Protein AF-A0A0D2GBK2-F1 (afdb_monomer)

Organism: NCBI:txid1442368

Radius of gyration: 22.59 Å; Cα contacts (8 Å, |Δi|>4): 107; chains: 1; bounding box: 44×51×70 Å

Secondary structure (DSSP, 8-state):
-------------------------------GGGS-HHHHHGGGGSTTHHHHHHHTT---SPPSSPPPHHHHHHHHHHHHSPPPPPTT-TTSHHHHHHHHHH--SHHHHHHHHHHHHS--HHHHHHTT-GGGTTEEEEES---TTS--SSSSPP--SEEEEE-GGGS-HHHHHHHTTTSPP-TTSS----

pLDDT: mean 76.55, std 21.5, range [29.38, 97.88]

Sequence (190 aa):
MSHILTRKKSTASLRRKRSDSESGAPSLTTPSDQKAREEKSAPYKDARYEALLAAKGSFMDALDLSVDDKSRTLIRGLLEKAQPVLKDSLFYEDLFNSTFHTNRNKTRVIRDFSQLIVPSAEVFAIYGATALDCLIESTNEGWNNSIPVTKTRPQPDYSVGFRQEAFTETQLQKLQPFVGSNQSRLSKPV

Solvent-accessible surface area (backbone atoms only — not comparable to full-atom values): 12593 Å² total; per-residue (Å²): 136,88,76,85,72,80,76,78,84,74,90,74,92,73,93,74,94,73,91,81,89,80,76,90,67,88,72,84,68,71,56,72,89,76,51,59,68,63,71,73,46,49,66,75,72,41,88,59,39,62,60,53,34,42,78,66,75,45,75,91,68,86,67,90,66,74,78,53,69,67,58,50,50,51,52,49,50,62,71,69,47,86,69,88,76,63,84,90,48,67,72,43,80,90,44,28,64,61,51,55,70,71,40,82,43,72,69,49,40,50,72,75,40,40,57,80,78,55,61,59,51,60,61,41,22,76,77,62,44,62,88,32,61,43,42,44,75,45,65,61,48,66,49,81,46,57,79,53,92,57,92,63,74,55,57,47,70,65,47,76,44,71,40,76,83,66,47,53,71,71,53,48,62,69,42,48,90,66,44,54,80,79,86,77,80,84,81,79,92,129

InterPro domains:
  IPR057684 Domain of unknown function DUF7924 [PF25545] (102-182)

Structure (mmCIF, N/CA/C/O backbone):
data_AF-A0A0D2GBK2-F1
#
_entry.id   AF-A0A0D2GBK2-F1
#
loop_
_atom_site.group_PDB
_atom_site.id
_atom_site.type_symbol
_atom_site.label_atom_id
_atom_site.label_alt_id
_atom_site.label_comp_id
_atom_site.label_asym_id
_atom_site.label_entity_id
_atom_site.label_seq_id
_atom_site.pdbx_PDB_ins_code
_atom_site.Cartn_x
_atom_site.Cartn_y
_atom_site.Cartn_z
_atom_site.occupancy
_atom_site.B_iso_or_equiv
_atom_site.auth_seq_id
_atom_site.auth_comp_id
_atom_site.auth_asym_id
_atom_site.auth_atom_id
_atom_site.pdbx_PDB_model_num
ATOM 1 N N . MET A 1 1 ? -3.152 24.020 -14.882 1.00 33.38 1 MET A N 1
ATOM 2 C CA . MET A 1 1 ? -3.874 22.731 -14.959 1.00 33.38 1 MET A CA 1
ATOM 3 C C . MET A 1 1 ? -3.353 21.928 -16.145 1.00 33.38 1 MET A C 1
ATOM 5 O O . MET A 1 1 ? -3.902 22.005 -17.238 1.00 33.38 1 MET A O 1
ATOM 9 N N . SER A 1 2 ? -2.242 21.219 -15.960 1.00 36.41 2 SER A N 1
ATOM 10 C CA . SER A 1 2 ? -1.665 20.319 -16.962 1.00 36.41 2 SER A CA 1
ATOM 11 C C . SER A 1 2 ? -2.416 18.990 -16.916 1.00 36.41 2 SER A C 1
ATOM 13 O O . SER A 1 2 ? -2.158 18.127 -16.083 1.00 36.41 2 SER A O 1
ATOM 15 N N . HIS A 1 3 ? -3.410 18.849 -17.787 1.00 37.81 3 HIS A N 1
ATOM 16 C CA . HIS A 1 3 ? -4.124 17.598 -17.982 1.00 37.81 3 HIS A CA 1
ATOM 17 C C . HIS A 1 3 ? -3.172 16.589 -18.639 1.00 37.81 3 HIS A C 1
ATOM 19 O O . HIS A 1 3 ? -2.765 16.749 -19.789 1.00 37.81 3 HIS A O 1
ATOM 25 N N . ILE A 1 4 ? -2.793 15.538 -17.916 1.00 44.06 4 ILE A N 1
ATOM 26 C CA . ILE A 1 4 ? -2.131 14.378 -18.516 1.00 44.06 4 ILE A CA 1
ATOM 27 C C . ILE A 1 4 ? -3.224 13.610 -19.269 1.00 44.06 4 ILE A C 1
ATOM 29 O O . ILE A 1 4 ? -3.830 12.680 -18.749 1.00 44.06 4 ILE A O 1
ATOM 33 N N . LEU A 1 5 ? -3.549 14.061 -20.482 1.00 42.31 5 LEU A N 1
ATOM 34 C CA . LEU A 1 5 ? -4.416 13.317 -21.389 1.00 42.31 5 LEU A CA 1
ATOM 35 C C . LEU A 1 5 ? -3.610 12.133 -21.936 1.00 42.31 5 LEU A C 1
ATOM 37 O O . LEU A 1 5 ? -2.728 12.288 -22.784 1.00 42.31 5 LEU A O 1
ATOM 41 N N . THR A 1 6 ? -3.908 10.934 -21.443 1.00 50.03 6 THR A N 1
ATOM 42 C CA . THR A 1 6 ? -3.366 9.672 -21.950 1.00 50.03 6 THR A CA 1
ATOM 43 C C . THR A 1 6 ? -3.895 9.450 -23.367 1.00 50.03 6 THR A C 1
ATOM 45 O O . THR A 1 6 ? -5.000 8.962 -23.596 1.00 50.03 6 THR A O 1
ATOM 48 N N . ARG A 1 7 ? -3.102 9.876 -24.353 1.00 38.44 7 ARG A N 1
ATOM 49 C CA . ARG A 1 7 ? -3.381 9.718 -25.782 1.00 38.44 7 ARG A CA 1
ATOM 50 C C . ARG A 1 7 ? -3.571 8.234 -26.108 1.00 38.44 7 ARG A C 1
ATOM 52 O O . ARG A 1 7 ? -2.601 7.476 -26.140 1.00 38.44 7 ARG A O 1
ATOM 59 N N . LYS A 1 8 ? -4.806 7.829 -26.427 1.00 37.75 8 LYS A N 1
ATOM 60 C CA . LYS A 1 8 ? -5.063 6.578 -27.155 1.00 37.75 8 LYS A CA 1
ATOM 61 C C . LYS A 1 8 ? -4.222 6.599 -28.436 1.00 37.75 8 LYS A C 1
ATOM 63 O O . LYS A 1 8 ? -4.350 7.507 -29.260 1.00 37.75 8 LYS A O 1
ATOM 68 N N . LYS A 1 9 ? -3.336 5.612 -28.593 1.00 36.34 9 LYS A N 1
ATOM 69 C CA . LYS A 1 9 ? -2.596 5.360 -29.835 1.00 36.34 9 LYS A CA 1
ATOM 70 C C . LYS A 1 9 ? -3.608 5.052 -30.942 1.00 36.34 9 LYS A C 1
ATOM 72 O O . LYS A 1 9 ? -4.078 3.928 -31.047 1.00 36.34 9 LYS A O 1
ATOM 77 N N . SER A 1 10 ? -3.943 6.051 -31.755 1.00 33.81 10 SER A N 1
ATOM 78 C CA . SER A 1 10 ? -4.536 5.810 -33.070 1.00 33.81 10 SER A CA 1
ATOM 79 C C . SER A 1 10 ? -3.409 5.452 -34.030 1.00 33.81 10 SER A C 1
ATOM 81 O O . SER A 1 10 ? -2.477 6.231 -34.235 1.00 33.81 10 SER A O 1
ATOM 83 N N . THR A 1 11 ? -3.472 4.2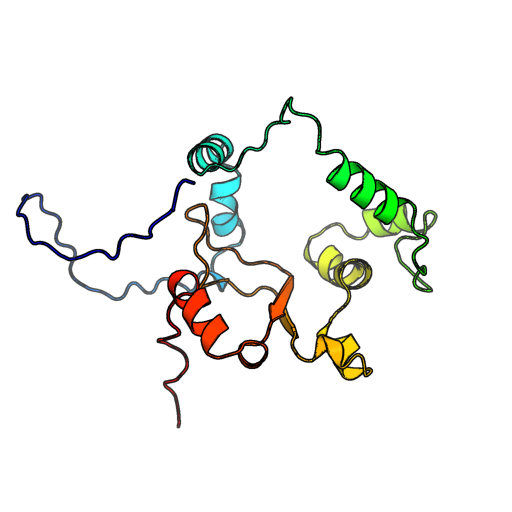38 -34.560 1.00 33.16 11 THR A N 1
ATOM 84 C CA . THR A 1 11 ? -2.575 3.690 -35.576 1.00 33.16 11 THR A CA 1
ATOM 85 C C . THR A 1 11 ? -2.806 4.404 -36.906 1.00 33.16 11 THR A C 1
ATOM 87 O O . THR A 1 11 ? -3.607 3.963 -37.723 1.00 33.16 11 THR A O 1
ATOM 90 N N . ALA A 1 12 ? -2.114 5.521 -37.129 1.00 31.77 12 ALA A N 1
ATOM 91 C CA . ALA A 1 12 ? -2.001 6.125 -38.451 1.00 31.77 12 ALA A CA 1
ATOM 92 C C . ALA A 1 12 ? -0.693 5.652 -39.101 1.00 31.77 12 ALA A C 1
ATOM 94 O O . ALA A 1 12 ? 0.408 5.984 -38.664 1.00 31.77 12 ALA A O 1
ATOM 95 N N . SER A 1 13 ? -0.857 4.818 -40.124 1.00 37.94 13 SER A N 1
ATOM 96 C CA . SER A 1 13 ? 0.174 4.283 -41.010 1.00 37.94 13 SER A CA 1
ATOM 97 C C . SER A 1 13 ? 0.952 5.409 -41.702 1.00 37.94 13 SER A C 1
ATOM 99 O O . SER A 1 13 ? 0.457 6.017 -42.646 1.00 37.94 13 SER A O 1
ATOM 101 N N . LEU A 1 14 ? 2.181 5.685 -41.256 1.00 35.62 14 LEU A N 1
ATOM 102 C CA . LEU A 1 14 ? 3.151 6.490 -42.006 1.00 35.62 14 LEU A CA 1
ATOM 103 C C . LEU A 1 14 ? 4.533 5.829 -41.962 1.00 35.62 14 LEU A C 1
ATOM 105 O O . LEU A 1 14 ? 5.406 6.134 -41.156 1.00 35.62 14 LEU A O 1
ATOM 109 N N . ARG A 1 15 ? 4.667 4.858 -42.866 1.00 32.34 15 ARG A N 1
ATOM 110 C CA . ARG A 1 15 ? 5.848 4.483 -43.655 1.00 32.34 15 ARG A CA 1
ATOM 111 C C . ARG A 1 15 ? 7.154 5.227 -43.292 1.00 32.34 15 ARG A C 1
ATOM 113 O O . ARG A 1 15 ? 7.505 6.228 -43.909 1.00 32.34 15 ARG A O 1
ATOM 120 N N . ARG A 1 16 ? 7.965 4.651 -42.401 1.00 34.97 16 ARG A N 1
ATOM 121 C CA . ARG A 1 16 ? 9.427 4.813 -42.450 1.00 34.97 16 ARG A CA 1
ATOM 122 C C . ARG A 1 16 ? 10.091 3.460 -42.222 1.00 34.97 16 ARG A C 1
ATOM 124 O O . ARG A 1 16 ? 10.006 2.861 -41.160 1.00 34.97 16 ARG A O 1
ATOM 131 N N . LYS A 1 17 ? 10.707 2.993 -43.300 1.00 32.22 17 LYS A N 1
ATOM 132 C CA . LYS A 1 17 ? 11.459 1.755 -43.467 1.00 32.22 17 LYS A CA 1
ATOM 133 C C . LYS A 1 17 ? 12.708 1.783 -42.578 1.00 32.22 17 LYS A C 1
ATOM 135 O O . LYS A 1 17 ? 13.622 2.554 -42.851 1.00 32.22 17 LYS A O 1
ATOM 140 N N . ARG A 1 18 ? 12.762 0.933 -41.556 1.00 31.16 18 ARG A N 1
ATOM 141 C CA . ARG A 1 18 ? 14.011 0.325 -41.085 1.00 31.16 18 ARG A CA 1
ATOM 142 C C . ARG A 1 18 ? 13.667 -1.051 -40.531 1.00 31.16 18 ARG A C 1
ATOM 144 O O . ARG A 1 18 ? 12.811 -1.177 -39.663 1.00 31.16 18 ARG A O 1
ATOM 151 N N . SER A 1 19 ? 14.242 -2.045 -41.184 1.00 31.30 19 SER A N 1
ATOM 152 C CA . SER A 1 19 ? 14.124 -3.466 -40.913 1.00 31.30 19 SER A CA 1
ATOM 153 C C . SER A 1 19 ? 14.541 -3.769 -39.479 1.00 31.30 19 SER A C 1
ATOM 155 O O . SER A 1 19 ? 15.561 -3.250 -39.049 1.00 31.30 19 SER A O 1
ATOM 157 N N . ASP A 1 20 ? 13.735 -4.556 -38.778 1.00 33.59 20 ASP A N 1
ATOM 158 C CA . ASP A 1 20 ? 14.156 -5.807 -38.146 1.00 33.59 20 ASP A CA 1
ATOM 159 C C . ASP A 1 20 ? 12.878 -6.614 -37.915 1.00 33.59 20 ASP A C 1
ATOM 161 O O . ASP A 1 20 ? 12.002 -6.264 -37.125 1.00 33.59 20 ASP A O 1
ATOM 165 N N . SER A 1 21 ? 12.707 -7.625 -38.764 1.00 31.53 21 SER A N 1
ATOM 166 C CA . SER A 1 21 ? 11.637 -8.605 -38.652 1.00 31.53 21 SER A CA 1
ATOM 167 C C . SER A 1 21 ? 12.117 -9.689 -37.703 1.00 31.53 21 SER A C 1
ATOM 169 O O . SER A 1 21 ? 12.858 -10.567 -38.123 1.00 31.53 21 SER A O 1
ATOM 171 N N . GLU A 1 22 ? 11.662 -9.658 -36.456 1.00 33.84 22 GLU A N 1
ATOM 172 C CA . GLU A 1 22 ? 11.507 -10.884 -35.678 1.00 33.84 22 GLU A CA 1
ATOM 173 C C . GLU A 1 22 ? 10.023 -11.073 -35.380 1.00 33.84 22 GLU A C 1
ATOM 175 O O . GLU A 1 22 ? 9.385 -10.417 -34.557 1.00 33.84 22 GLU A O 1
ATOM 180 N N . SER A 1 23 ? 9.473 -11.927 -36.233 1.00 31.03 23 SER A N 1
ATOM 181 C CA . SER A 1 23 ? 8.140 -12.487 -36.241 1.00 31.03 23 SER A CA 1
ATOM 182 C C . SER A 1 23 ? 7.830 -13.199 -34.924 1.00 31.03 23 SER A C 1
ATOM 184 O O . SER A 1 23 ? 8.559 -14.097 -34.517 1.00 31.03 23 SER A O 1
ATOM 186 N N . GLY A 1 24 ? 6.688 -12.832 -34.339 1.00 31.30 24 GLY A N 1
ATOM 187 C CA . GLY A 1 24 ? 5.778 -13.675 -33.560 1.00 31.30 24 GLY A CA 1
ATOM 188 C C . GLY A 1 24 ? 6.302 -15.014 -33.038 1.00 31.30 24 GLY A C 1
ATOM 189 O O . GLY A 1 24 ? 6.107 -16.049 -33.665 1.00 31.30 24 GLY A O 1
ATOM 190 N N . ALA A 1 25 ? 6.810 -14.999 -31.813 1.00 30.56 25 ALA A N 1
ATOM 191 C CA . ALA A 1 25 ? 6.656 -16.105 -30.880 1.00 30.56 25 ALA A CA 1
ATOM 192 C C . ALA A 1 25 ? 6.163 -15.494 -29.561 1.00 30.56 25 ALA A C 1
ATOM 194 O O . ALA A 1 25 ? 6.704 -14.458 -29.155 1.00 30.56 25 ALA A O 1
ATOM 195 N N . PRO A 1 26 ? 5.134 -16.051 -28.893 1.00 42.25 26 PRO A N 1
ATOM 196 C CA . PRO A 1 26 ? 4.795 -15.635 -27.543 1.00 42.25 26 PRO A CA 1
ATOM 197 C C . PRO A 1 26 ? 5.988 -16.028 -26.685 1.00 42.25 26 PRO A C 1
ATOM 199 O O . PRO A 1 26 ? 6.147 -17.185 -26.304 1.00 42.25 26 PRO A O 1
ATOM 202 N N . SER A 1 27 ? 6.888 -15.068 -26.483 1.00 38.16 27 SER A N 1
ATOM 203 C CA . SER A 1 27 ? 8.002 -15.215 -25.572 1.00 38.16 27 SER A CA 1
ATOM 204 C C . SER A 1 27 ? 7.395 -15.737 -24.278 1.00 38.16 27 SER A C 1
ATOM 206 O O . SER A 1 27 ? 6.453 -15.138 -23.752 1.00 38.16 27 SER A O 1
ATOM 208 N N . LEU A 1 28 ? 7.870 -16.898 -23.828 1.00 43.12 28 LEU A N 1
ATOM 209 C CA . LEU A 1 28 ? 7.664 -17.404 -22.479 1.00 43.12 28 LEU A CA 1
ATOM 210 C C . LEU A 1 28 ? 8.327 -16.394 -21.537 1.00 43.12 28 LEU A C 1
ATOM 212 O O . LEU A 1 28 ? 9.379 -16.640 -20.960 1.00 43.12 28 LEU A O 1
ATOM 216 N N . THR A 1 29 ? 7.764 -15.192 -21.443 1.00 52.84 29 THR A N 1
ATOM 217 C CA . THR A 1 29 ? 8.136 -14.211 -20.449 1.00 52.84 29 THR A CA 1
ATOM 218 C C . THR A 1 29 ? 7.647 -14.800 -19.153 1.00 52.84 29 THR A C 1
ATOM 220 O O . THR A 1 29 ? 6.464 -14.696 -18.827 1.00 52.84 29 THR A O 1
ATOM 223 N N . THR A 1 30 ? 8.561 -15.478 -18.462 1.00 49.47 30 THR A N 1
ATOM 224 C CA . THR A 1 30 ? 8.414 -15.911 -17.082 1.00 49.47 30 THR A CA 1
ATOM 225 C C . THR A 1 30 ? 7.654 -14.820 -16.330 1.00 49.47 30 THR A C 1
ATOM 227 O O . THR A 1 30 ? 8.114 -13.666 -16.343 1.00 49.47 30 THR A O 1
ATOM 230 N N . PRO A 1 31 ? 6.476 -15.130 -15.750 1.00 59.78 31 PRO A N 1
ATOM 231 C CA . PRO A 1 31 ? 5.705 -14.170 -14.979 1.00 59.78 31 PRO A CA 1
ATOM 232 C C . PRO A 1 31 ? 6.655 -13.450 -14.037 1.00 59.78 31 PRO A C 1
ATOM 234 O O . PRO A 1 31 ? 7.455 -14.100 -13.368 1.00 59.78 31 PRO A O 1
ATOM 237 N N . SER A 1 32 ? 6.629 -12.116 -14.016 1.00 64.12 32 SER A N 1
ATOM 238 C CA . SER A 1 32 ? 7.597 -11.335 -13.233 1.00 64.12 32 SER A CA 1
ATOM 239 C C . SER A 1 32 ? 7.642 -11.798 -11.770 1.00 64.12 32 SER A C 1
ATOM 241 O O . SER A 1 32 ? 8.701 -11.797 -11.156 1.00 64.12 32 SER A O 1
ATOM 243 N N . 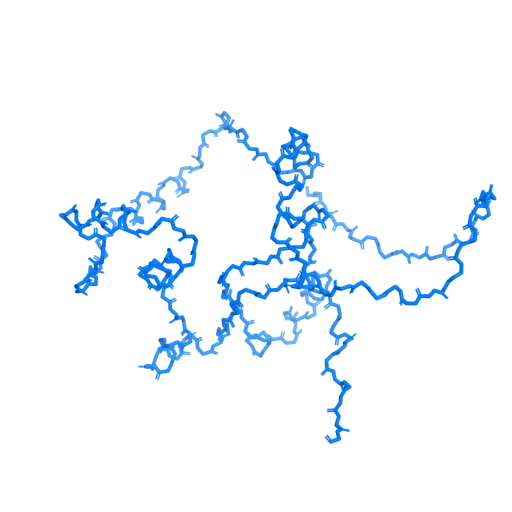ASP A 1 33 ? 6.539 -12.334 -11.245 1.00 67.00 33 ASP A N 1
ATOM 244 C CA . ASP A 1 33 ? 6.448 -12.963 -9.925 1.00 67.00 33 ASP A CA 1
ATOM 245 C C . ASP A 1 33 ? 7.498 -14.064 -9.685 1.00 67.00 33 ASP A C 1
ATOM 247 O O . ASP A 1 33 ? 8.027 -14.148 -8.580 1.00 67.00 33 ASP A O 1
ATOM 251 N N . GLN A 1 34 ? 7.899 -14.794 -10.727 1.00 70.50 34 GLN A N 1
ATOM 252 C CA . GLN A 1 34 ? 8.899 -15.868 -10.706 1.00 70.50 34 GLN A CA 1
ATOM 253 C C . GLN A 1 34 ? 10.340 -15.404 -11.002 1.00 70.50 34 GLN A C 1
ATOM 255 O O . GLN A 1 34 ? 11.267 -16.205 -10.892 1.00 70.50 34 GLN A O 1
ATOM 260 N N . LYS A 1 35 ? 10.567 -14.135 -11.373 1.00 72.19 35 LYS A N 1
ATOM 261 C CA . LYS A 1 35 ? 11.928 -13.615 -11.602 1.00 72.19 35 LYS A CA 1
ATOM 262 C C . LYS A 1 35 ? 12.722 -13.509 -10.303 1.00 72.19 35 LYS A C 1
ATOM 264 O O . LYS A 1 35 ? 12.167 -13.205 -9.243 1.00 72.19 35 LYS A O 1
ATOM 269 N N . ALA A 1 36 ? 14.040 -13.686 -10.399 1.00 73.69 36 ALA A N 1
ATOM 270 C CA . ALA A 1 36 ? 14.937 -13.551 -9.259 1.00 73.69 36 ALA A CA 1
ATOM 271 C C . ALA A 1 36 ? 14.844 -12.139 -8.657 1.00 73.69 36 ALA A C 1
ATOM 273 O O . ALA A 1 36 ? 14.801 -11.131 -9.365 1.00 73.69 36 ALA A O 1
ATOM 274 N N . ARG A 1 37 ? 14.828 -12.053 -7.323 1.00 72.31 37 ARG A N 1
ATOM 275 C CA . ARG A 1 37 ? 14.688 -10.782 -6.590 1.00 72.31 37 ARG A CA 1
ATOM 276 C C . ARG A 1 37 ? 15.737 -9.744 -6.993 1.00 72.31 37 ARG A C 1
ATOM 278 O O . ARG A 1 37 ? 15.429 -8.556 -7.042 1.00 72.31 37 ARG A O 1
ATOM 285 N N . GLU A 1 38 ? 16.957 -10.188 -7.272 1.00 73.38 38 GLU A N 1
ATOM 286 C CA . GLU A 1 38 ? 18.048 -9.311 -7.684 1.00 73.38 38 GLU A CA 1
ATOM 287 C C . GLU A 1 38 ? 17.746 -8.618 -9.017 1.00 73.38 38 GLU A C 1
ATOM 289 O O . GLU A 1 38 ? 17.846 -7.393 -9.090 1.00 73.38 38 GLU A O 1
ATOM 294 N N . GLU A 1 39 ? 17.236 -9.365 -10.001 1.00 75.06 39 GLU A N 1
ATOM 295 C CA . GLU A 1 39 ? 16.798 -8.841 -11.301 1.00 75.06 39 GLU A CA 1
ATOM 296 C C . GLU A 1 39 ? 15.687 -7.792 -11.138 1.00 75.06 39 GLU A C 1
ATOM 298 O O . GLU A 1 39 ? 15.720 -6.743 -11.780 1.00 75.06 39 GLU A O 1
ATOM 303 N N . LYS A 1 40 ? 14.738 -8.025 -10.218 1.00 75.69 40 LYS A N 1
ATOM 304 C CA . LYS A 1 40 ? 13.672 -7.056 -9.901 1.00 75.69 40 LYS A CA 1
ATOM 305 C C . LYS A 1 40 ? 14.222 -5.766 -9.289 1.00 75.69 40 LYS A C 1
ATOM 307 O O . LYS A 1 40 ? 13.684 -4.690 -9.533 1.00 75.69 40 LYS A O 1
ATOM 312 N N . SER A 1 4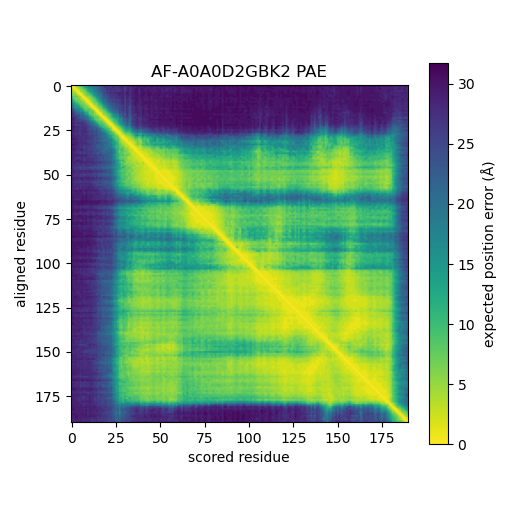1 ? 15.266 -5.880 -8.466 1.00 77.12 41 SER A N 1
ATOM 313 C CA . SER A 1 41 ? 15.839 -4.757 -7.717 1.00 77.12 41 SER A CA 1
ATOM 314 C C . SER A 1 41 ? 16.888 -3.954 -8.492 1.00 77.12 41 SER A C 1
ATOM 316 O O . SER A 1 41 ? 17.157 -2.808 -8.136 1.00 77.12 41 SER A O 1
ATOM 318 N N . ALA A 1 42 ? 17.475 -4.538 -9.541 1.00 82.12 42 ALA A N 1
ATOM 319 C CA . ALA A 1 42 ? 18.587 -3.952 -10.283 1.00 82.12 42 ALA A CA 1
ATOM 320 C C . ALA A 1 42 ? 18.313 -2.525 -10.801 1.00 82.12 42 ALA A C 1
ATOM 322 O O . ALA A 1 42 ? 19.190 -1.679 -10.631 1.00 82.12 42 ALA A O 1
ATOM 323 N N . PRO A 1 43 ? 17.116 -2.192 -11.336 1.00 83.94 43 PRO A N 1
ATOM 324 C CA . PRO A 1 43 ? 16.845 -0.843 -11.830 1.00 83.94 43 PRO A CA 1
ATOM 325 C C . PRO A 1 43 ? 16.949 0.243 -10.754 1.00 83.94 43 PRO A C 1
ATOM 327 O O . PRO A 1 43 ? 17.372 1.351 -11.060 1.00 83.94 43 PRO A O 1
ATOM 330 N N . TYR A 1 44 ? 16.593 -0.070 -9.504 1.00 83.12 44 TYR A N 1
ATOM 331 C CA . TYR A 1 44 ? 16.603 0.893 -8.396 1.00 83.12 44 TYR A CA 1
ATOM 332 C C . TYR A 1 44 ? 18.013 1.213 -7.888 1.00 83.12 44 TYR A C 1
ATOM 334 O O . TYR A 1 44 ? 18.194 2.207 -7.197 1.00 83.12 44 TYR A O 1
ATOM 342 N N . LYS A 1 45 ? 19.001 0.365 -8.200 1.00 86.19 45 LYS A N 1
ATOM 343 C CA . LYS A 1 45 ? 20.406 0.564 -7.816 1.00 86.19 45 LYS A CA 1
ATOM 344 C C . LYS A 1 45 ? 21.198 1.367 -8.852 1.00 86.19 45 LYS A C 1
ATOM 346 O O . LYS A 1 45 ? 22.364 1.667 -8.616 1.00 86.19 45 LYS A O 1
ATOM 351 N N . ASP A 1 46 ? 20.608 1.668 -10.009 1.00 89.56 46 ASP A N 1
ATOM 352 C CA . ASP A 1 46 ? 21.257 2.480 -11.037 1.00 89.56 46 ASP A CA 1
ATOM 353 C C . ASP A 1 46 ? 21.399 3.921 -10.527 1.00 89.56 46 ASP A C 1
ATOM 355 O O . ASP A 1 46 ? 20.416 4.536 -10.118 1.00 89.56 46 ASP A O 1
ATOM 359 N N . ALA A 1 47 ? 22.607 4.484 -10.591 1.00 90.81 47 ALA A N 1
ATOM 360 C CA . ALA A 1 47 ? 22.871 5.864 -10.178 1.00 90.81 47 ALA A CA 1
ATOM 361 C C . ALA A 1 47 ? 22.009 6.899 -10.933 1.00 90.81 47 ALA A C 1
ATOM 363 O O . ALA A 1 47 ? 21.797 8.009 -10.461 1.00 90.81 47 ALA A O 1
ATOM 364 N N . ARG A 1 48 ? 21.477 6.544 -12.110 1.00 91.75 48 ARG A N 1
ATOM 365 C CA . ARG A 1 48 ? 20.589 7.393 -12.918 1.00 91.75 48 ARG A CA 1
ATOM 366 C C . ARG A 1 48 ? 19.120 7.286 -12.510 1.00 91.75 48 ARG A C 1
ATOM 368 O O . ARG A 1 48 ? 18.282 7.953 -13.117 1.00 91.75 48 ARG A O 1
ATOM 375 N N . TYR A 1 49 ? 18.778 6.429 -11.549 1.00 90.25 49 TYR A N 1
ATOM 376 C CA . TYR A 1 49 ? 17.390 6.184 -11.168 1.00 90.25 49 TYR A CA 1
ATOM 377 C C . TYR A 1 49 ? 16.723 7.438 -10.585 1.00 90.25 49 TYR A C 1
ATOM 379 O O . TYR A 1 49 ? 15.580 7.731 -10.930 1.00 90.25 49 TYR A O 1
ATOM 387 N N . GLU A 1 50 ? 17.444 8.239 -9.799 1.00 91.38 50 GLU A N 1
ATOM 388 C CA . GLU A 1 50 ? 16.946 9.524 -9.282 1.00 91.38 50 GLU A CA 1
ATOM 389 C C . GLU A 1 50 ? 16.638 10.518 -10.409 1.00 91.38 50 GLU A C 1
ATOM 391 O O . GLU A 1 50 ? 15.537 11.062 -10.473 1.00 91.38 50 GLU A O 1
ATOM 396 N N . ALA A 1 51 ? 17.551 10.680 -11.373 1.00 92.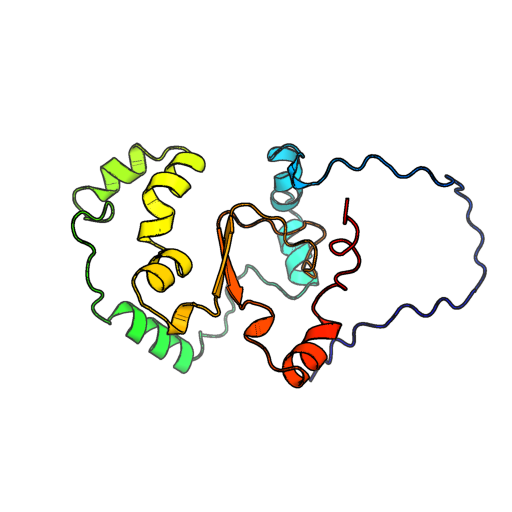12 51 ALA A N 1
ATOM 397 C CA . ALA A 1 51 ? 17.322 11.529 -12.543 1.00 92.12 51 ALA A CA 1
ATOM 398 C C . ALA A 1 51 ? 16.141 11.034 -13.401 1.00 92.12 51 ALA A C 1
ATOM 400 O O . ALA A 1 51 ? 15.373 11.834 -13.939 1.00 92.12 51 ALA A O 1
ATOM 401 N N . LEU A 1 52 ? 15.960 9.711 -13.509 1.00 92.25 52 LEU A N 1
ATOM 402 C CA . LEU A 1 52 ? 14.799 9.114 -14.169 1.00 92.25 52 LEU A CA 1
ATOM 403 C C . LEU A 1 52 ? 13.497 9.472 -13.444 1.00 92.25 52 LEU A C 1
ATOM 405 O O . LEU A 1 52 ? 12.519 9.812 -14.109 1.00 92.25 52 LEU A O 1
ATOM 409 N N . LEU A 1 53 ? 13.469 9.395 -12.112 1.00 92.25 53 LEU A N 1
ATOM 410 C CA . LEU A 1 53 ? 12.308 9.795 -11.318 1.00 92.25 53 LEU A CA 1
ATOM 411 C C . LEU A 1 53 ? 12.014 11.291 -11.477 1.00 92.25 53 LEU A C 1
ATOM 413 O O . LEU A 1 53 ? 10.863 11.649 -11.735 1.00 92.25 53 LEU A O 1
ATOM 417 N N . ALA A 1 54 ? 13.039 12.146 -11.438 1.00 92.19 54 ALA A N 1
ATOM 418 C CA . ALA A 1 54 ? 12.891 13.588 -11.624 1.00 92.19 54 ALA A CA 1
ATOM 419 C C . ALA A 1 54 ? 12.322 13.923 -13.013 1.00 92.19 54 ALA A C 1
ATOM 421 O O . ALA A 1 54 ? 11.382 14.707 -13.135 1.00 92.19 54 ALA A O 1
ATOM 422 N N . ALA A 1 55 ? 12.786 13.238 -14.066 1.00 92.94 55 ALA A N 1
ATOM 423 C CA . ALA A 1 55 ? 12.225 13.350 -15.417 1.00 92.94 55 ALA A CA 1
ATOM 424 C C . ALA A 1 55 ? 10.762 12.864 -15.521 1.00 92.94 55 ALA A C 1
ATOM 426 O O . ALA A 1 55 ? 10.070 13.169 -16.495 1.00 92.94 55 ALA A O 1
ATOM 427 N N . LYS A 1 56 ? 10.282 12.102 -14.531 1.00 91.38 56 LYS A N 1
ATOM 428 C CA . LYS A 1 56 ? 8.880 11.685 -14.365 1.00 91.38 56 LYS A CA 1
ATOM 429 C C . LYS A 1 56 ? 8.097 12.564 -13.383 1.00 91.38 56 LYS A C 1
ATOM 431 O O . LYS A 1 56 ? 6.924 12.286 -13.154 1.00 91.38 56 LYS A O 1
ATOM 436 N N . GLY A 1 57 ? 8.710 13.620 -12.846 1.00 90.31 57 GLY A N 1
ATOM 437 C CA . GLY A 1 57 ? 8.094 14.550 -11.897 1.00 90.31 57 GLY A CA 1
ATOM 438 C C . GLY A 1 57 ? 8.100 14.076 -10.441 1.00 90.31 57 GLY A C 1
ATOM 439 O O . GLY A 1 57 ? 7.368 14.636 -9.632 1.00 90.31 57 GLY A O 1
ATOM 440 N N . SER A 1 58 ? 8.890 13.052 -10.105 1.00 90.00 58 SER A N 1
ATOM 441 C CA . SER A 1 58 ? 9.093 12.580 -8.733 1.00 90.00 58 SER A CA 1
ATOM 442 C C . SER A 1 58 ? 10.501 12.945 -8.277 1.00 90.00 58 SER A C 1
ATOM 444 O O . SER A 1 58 ? 11.474 12.454 -8.838 1.00 90.00 58 SER A O 1
ATOM 446 N N . PHE A 1 59 ? 10.618 13.774 -7.248 1.00 89.31 59 PHE A N 1
ATOM 447 C CA . PHE A 1 59 ? 11.900 14.297 -6.772 1.00 89.31 59 PHE A CA 1
ATOM 448 C C . PHE A 1 59 ? 12.285 13.633 -5.446 1.00 89.31 59 PHE A C 1
ATOM 450 O O . PHE A 1 59 ? 11.405 13.320 -4.646 1.00 89.31 59 PHE A O 1
ATOM 457 N N . MET A 1 60 ? 13.582 13.387 -5.245 1.00 87.12 60 MET A N 1
ATOM 458 C CA . MET A 1 60 ? 14.137 12.808 -4.008 1.00 87.12 60 MET A CA 1
ATOM 459 C C . MET A 1 60 ? 14.873 13.845 -3.150 1.00 87.12 60 MET A C 1
ATOM 461 O O . MET A 1 60 ? 15.280 13.540 -2.033 1.00 87.12 60 MET A O 1
ATOM 465 N N . ASP A 1 61 ? 15.007 15.070 -3.655 1.00 83.31 61 ASP A N 1
ATOM 466 C CA . ASP A 1 61 ? 15.636 16.174 -2.944 1.00 83.31 61 ASP A CA 1
ATOM 467 C C . ASP A 1 61 ? 14.645 16.861 -2.006 1.00 83.31 61 ASP A C 1
ATOM 469 O O . ASP A 1 61 ? 13.435 16.914 -2.260 1.00 83.31 61 ASP A O 1
ATOM 473 N N . ALA A 1 62 ? 15.174 17.428 -0.922 1.00 77.88 62 ALA A N 1
ATOM 474 C CA . ALA A 1 62 ? 14.398 18.316 -0.078 1.00 77.88 62 ALA A CA 1
ATOM 475 C C . ALA A 1 62 ? 13.927 19.512 -0.916 1.00 77.88 62 ALA A C 1
ATOM 477 O O . ALA A 1 62 ? 14.723 20.207 -1.543 1.00 77.88 62 ALA A O 1
ATOM 478 N N . LEU A 1 63 ? 12.619 19.753 -0.929 1.00 73.56 63 LEU A N 1
ATOM 479 C CA . LEU A 1 63 ? 12.092 21.012 -1.430 1.00 73.56 63 LEU A CA 1
ATOM 480 C C . LEU A 1 63 ? 12.454 22.104 -0.420 1.00 73.56 63 LEU A C 1
ATOM 482 O O . LEU A 1 63 ? 12.076 22.006 0.745 1.00 73.56 63 LEU A O 1
ATOM 486 N N . ASP A 1 64 ? 13.122 23.165 -0.881 1.00 74.94 64 ASP A N 1
ATOM 487 C CA . ASP A 1 64 ? 13.362 24.380 -0.079 1.00 74.94 64 ASP A CA 1
ATOM 488 C C . ASP A 1 64 ? 12.051 25.031 0.389 1.00 74.94 64 ASP A C 1
ATOM 490 O O . ASP A 1 64 ? 12.016 25.812 1.342 1.00 74.94 64 ASP A O 1
ATOM 494 N N . LEU A 1 65 ? 10.947 24.713 -0.292 1.00 75.25 65 LEU A N 1
ATOM 495 C CA . LEU A 1 65 ? 9.624 25.142 0.111 1.00 75.25 65 LEU A CA 1
ATOM 496 C C . LEU A 1 65 ? 9.223 24.426 1.404 1.00 75.25 65 LEU A C 1
ATOM 498 O O . LEU A 1 65 ? 9.159 23.197 1.463 1.00 75.25 65 LEU A O 1
ATOM 502 N N . SER A 1 66 ? 8.914 25.208 2.437 1.00 76.56 66 SER A N 1
ATOM 503 C CA . SER A 1 66 ? 8.460 24.663 3.710 1.00 76.56 66 SER A CA 1
ATOM 504 C C . SER A 1 66 ? 7.196 23.817 3.519 1.00 76.56 66 SER A C 1
ATOM 506 O O . SER A 1 66 ? 6.309 24.143 2.728 1.00 76.56 66 SER A O 1
ATOM 508 N N . VAL A 1 67 ? 7.118 22.701 4.253 1.00 81.75 67 VAL A N 1
ATOM 509 C CA . VAL A 1 67 ? 5.905 21.874 4.320 1.00 81.75 67 VAL A CA 1
ATOM 510 C C . VAL A 1 67 ? 4.725 22.775 4.669 1.00 81.75 67 VAL A C 1
ATOM 512 O O . VAL A 1 67 ? 4.808 23.510 5.654 1.00 81.75 67 VAL A O 1
ATOM 515 N N . ASP A 1 68 ? 3.647 22.688 3.890 1.00 88.12 68 ASP A N 1
ATOM 516 C CA . ASP A 1 68 ? 2.414 23.446 4.104 1.00 88.12 68 ASP A CA 1
ATOM 517 C C . ASP A 1 68 ? 1.946 23.372 5.570 1.00 88.12 68 ASP A C 1
ATOM 519 O O . ASP A 1 68 ? 1.975 22.312 6.206 1.00 88.12 68 ASP A O 1
ATOM 523 N N . ASP A 1 69 ? 1.499 24.503 6.117 1.00 91.31 69 ASP A N 1
ATOM 524 C CA . ASP A 1 69 ? 1.170 24.619 7.540 1.00 91.31 69 ASP A CA 1
ATOM 525 C C . ASP A 1 69 ? 0.011 23.702 7.960 1.00 91.31 69 ASP A C 1
ATOM 527 O O . ASP A 1 69 ? -0.013 23.227 9.104 1.00 91.31 69 ASP A O 1
ATOM 531 N N . LYS A 1 70 ? -0.924 23.385 7.049 1.00 94.50 70 LYS A N 1
ATOM 532 C CA . LYS A 1 70 ? -1.999 22.420 7.330 1.00 94.50 70 LYS A CA 1
ATOM 533 C C . LYS A 1 70 ? -1.432 21.014 7.431 1.00 94.50 70 LYS A C 1
ATOM 535 O O . LYS A 1 70 ? -1.781 20.291 8.361 1.00 94.50 70 LYS A O 1
ATOM 540 N N . SER A 1 71 ? -0.521 20.653 6.530 1.00 91.69 71 SER A N 1
ATOM 541 C CA . SER A 1 71 ? 0.181 19.365 6.574 1.00 91.69 71 SER A CA 1
ATOM 542 C C . SER A 1 71 ? 1.008 19.231 7.853 1.00 91.69 71 SER A C 1
ATOM 544 O O . SER A 1 71 ? 0.912 18.218 8.542 1.00 91.69 71 SER A O 1
ATOM 546 N N . ARG A 1 72 ? 1.745 20.281 8.245 1.00 91.50 72 ARG A N 1
ATOM 547 C CA . ARG A 1 72 ? 2.508 20.301 9.504 1.00 91.50 72 ARG A CA 1
ATOM 548 C C . ARG A 1 72 ? 1.598 20.136 10.719 1.00 91.50 72 ARG A C 1
ATOM 550 O O . ARG A 1 72 ? 1.914 19.370 11.624 1.00 91.50 72 ARG A O 1
ATOM 557 N N . THR A 1 73 ? 0.466 20.834 10.734 1.00 95.88 73 THR A N 1
ATOM 558 C CA . THR A 1 73 ? -0.513 20.748 11.824 1.00 95.88 73 THR A CA 1
ATOM 559 C C . THR A 1 73 ? -1.148 19.362 11.908 1.00 95.88 73 THR A C 1
ATOM 561 O O . THR A 1 73 ? -1.251 18.817 13.004 1.00 95.88 73 THR A O 1
ATOM 564 N N . LEU A 1 74 ? -1.510 18.764 10.769 1.00 95.44 74 LEU A N 1
ATOM 565 C CA . LEU A 1 74 ? -2.037 17.401 10.706 1.00 95.44 74 LEU A CA 1
ATOM 566 C C . LEU A 1 74 ? -1.021 16.381 11.232 1.00 95.44 74 LEU A C 1
ATOM 568 O O . LEU A 1 74 ? -1.361 15.580 12.097 1.00 95.44 74 LEU A O 1
ATOM 572 N N . ILE A 1 75 ? 0.220 16.422 10.738 1.00 93.75 75 ILE A N 1
ATOM 573 C CA . ILE A 1 75 ? 1.281 15.491 11.148 1.00 93.75 75 ILE A CA 1
ATOM 574 C C . ILE A 1 75 ? 1.578 15.637 12.642 1.00 93.75 75 ILE A C 1
ATOM 576 O O . ILE A 1 75 ? 1.673 14.631 13.339 1.00 93.75 75 ILE A O 1
ATOM 580 N N . ARG A 1 76 ? 1.658 16.873 13.153 1.00 95.44 76 ARG A N 1
ATOM 581 C CA . ARG A 1 76 ? 1.836 17.129 14.588 1.00 95.44 76 ARG A CA 1
ATOM 582 C C . ARG A 1 76 ? 0.685 16.540 15.405 1.00 95.44 76 ARG A C 1
ATOM 584 O O . ARG A 1 76 ? 0.939 15.828 16.366 1.00 95.44 76 ARG A O 1
ATOM 591 N N . GLY A 1 77 ? -0.560 16.749 14.977 1.00 96.38 77 GLY A N 1
ATOM 592 C CA . GLY A 1 77 ? -1.725 16.157 15.635 1.00 96.38 77 GLY A CA 1
ATOM 593 C C . GLY A 1 77 ? -1.719 14.624 15.614 1.00 96.38 77 GLY A C 1
ATOM 594 O O . GLY A 1 77 ? -2.076 14.006 16.610 1.00 96.38 77 GLY A O 1
ATOM 595 N N . LEU A 1 78 ? -1.286 13.997 14.514 1.00 94.25 78 LEU A N 1
ATOM 596 C CA . LEU A 1 78 ? -1.134 12.538 14.429 1.00 94.25 78 LEU A CA 1
ATOM 597 C C . LEU A 1 78 ? -0.032 12.013 15.358 1.00 94.25 78 LEU A C 1
ATOM 599 O O . LEU A 1 78 ? -0.219 10.963 15.965 1.00 94.25 78 LEU A O 1
ATOM 603 N N . LEU A 1 79 ? 1.080 12.743 15.475 1.00 92.81 79 LEU A N 1
ATOM 604 C CA . LEU A 1 79 ? 2.212 12.386 16.331 1.00 92.81 79 LEU A CA 1
ATOM 605 C C . LEU A 1 79 ? 1.884 12.537 17.825 1.00 92.81 79 LEU A C 1
ATOM 607 O O . LEU A 1 79 ? 2.262 11.689 18.624 1.00 92.81 79 LEU A O 1
ATOM 611 N N . GLU A 1 80 ? 1.178 13.604 18.201 1.00 94.81 80 GLU A N 1
ATOM 612 C CA . GLU A 1 80 ? 0.812 13.899 19.594 1.00 94.81 80 GLU A CA 1
ATOM 613 C C . GLU A 1 80 ? -0.394 13.080 20.080 1.00 94.81 80 GLU A C 1
ATOM 615 O O . GLU A 1 80 ? -0.582 12.893 21.284 1.00 94.81 80 GLU A O 1
ATOM 620 N N . LYS A 1 81 ? -1.235 12.583 19.163 1.00 93.50 81 LYS A N 1
ATOM 621 C CA . LYS A 1 81 ? -2.413 11.788 19.516 1.00 93.50 81 LYS A CA 1
ATOM 622 C C . LYS A 1 81 ? -1.989 10.470 20.161 1.00 93.50 81 LYS A C 1
ATOM 624 O O . LYS A 1 81 ? -1.438 9.597 19.492 1.00 93.50 81 LYS A O 1
ATOM 629 N N . ALA A 1 82 ? -2.363 10.296 21.429 1.00 87.00 82 ALA A N 1
ATOM 630 C CA . ALA A 1 82 ? -2.192 9.041 22.149 1.00 87.00 82 ALA A CA 1
ATOM 631 C C . ALA A 1 82 ? -2.811 7.873 21.361 1.00 87.00 82 ALA A C 1
ATOM 633 O O . ALA A 1 82 ? -4.008 7.877 21.057 1.00 87.00 82 ALA A O 1
ATOM 634 N N . GLN A 1 83 ? -1.985 6.883 21.028 1.00 81.94 83 GLN A N 1
ATOM 635 C CA . GLN A 1 83 ? -2.423 5.642 20.398 1.00 81.94 83 GLN A CA 1
ATOM 636 C C . GLN A 1 83 ? -2.537 4.547 21.460 1.00 81.94 83 GLN A C 1
ATOM 638 O O . GLN A 1 83 ? -1.689 4.480 22.355 1.00 81.94 83 GLN A O 1
ATOM 643 N N . PRO A 1 84 ? -3.557 3.676 21.388 1.00 78.00 84 PRO A N 1
ATOM 644 C CA . PRO A 1 84 ? -3.611 2.507 22.250 1.00 78.00 84 PRO A CA 1
ATOM 645 C C . PRO A 1 84 ? -2.411 1.610 21.933 1.00 78.00 84 PRO A C 1
ATOM 647 O O . PRO A 1 84 ? -2.263 1.126 20.812 1.00 78.00 84 PRO A O 1
ATOM 650 N N . VAL A 1 85 ? -1.537 1.401 22.916 1.00 70.81 85 VAL A N 1
ATOM 651 C CA . VAL A 1 85 ? -0.409 0.482 22.760 1.00 70.81 85 VAL A CA 1
ATOM 652 C C . VAL A 1 85 ? -0.955 -0.940 22.807 1.00 70.81 85 VAL A C 1
ATOM 654 O O . VAL A 1 85 ? -1.615 -1.324 23.776 1.00 70.81 85 VAL A O 1
ATOM 657 N N . LEU A 1 86 ? -0.702 -1.715 21.752 1.00 71.50 86 LEU A N 1
ATOM 658 C CA . LEU A 1 86 ? -1.041 -3.133 21.731 1.00 71.50 86 LEU A CA 1
ATOM 659 C C . LEU A 1 86 ? -0.325 -3.827 22.898 1.00 71.50 86 LEU A C 1
ATOM 661 O O . LEU A 1 86 ? 0.882 -3.646 23.071 1.00 71.50 86 LEU A O 1
ATOM 665 N N . LYS A 1 87 ? -1.066 -4.606 23.693 1.00 72.94 87 LYS A N 1
ATOM 666 C CA . LYS A 1 87 ? -0.463 -5.459 24.723 1.00 72.94 87 LYS A CA 1
ATOM 667 C C . LYS A 1 87 ? 0.515 -6.414 24.038 1.00 72.94 87 LYS A C 1
ATOM 669 O O . LYS A 1 87 ? 0.200 -6.946 22.978 1.00 72.94 87 LYS A O 1
ATOM 674 N N . ASP A 1 88 ? 1.696 -6.570 24.624 1.00 74.12 88 ASP A N 1
ATOM 675 C CA . ASP A 1 88 ? 2.757 -7.453 24.121 1.00 74.12 88 ASP A CA 1
ATOM 676 C C . ASP A 1 88 ? 3.371 -7.013 22.775 1.00 74.12 88 ASP A C 1
ATOM 678 O O . ASP A 1 88 ? 3.904 -7.821 22.015 1.00 74.12 88 ASP A O 1
ATOM 682 N N . SER A 1 89 ? 3.328 -5.710 22.475 1.00 82.62 89 SER A N 1
ATOM 683 C CA . SER A 1 89 ? 3.981 -5.151 21.291 1.00 82.62 89 SER A CA 1
ATOM 684 C C . SER A 1 89 ? 5.499 -5.353 21.317 1.00 82.62 89 SER A C 1
ATOM 686 O O . SER A 1 89 ? 6.186 -4.969 22.259 1.00 82.62 89 SER A O 1
ATOM 688 N N . LEU A 1 90 ? 6.067 -5.837 20.212 1.00 83.06 90 LEU A N 1
ATOM 689 C CA . LEU A 1 90 ? 7.523 -5.922 20.042 1.00 83.06 90 LEU A CA 1
ATOM 690 C C . LEU A 1 90 ? 8.218 -4.550 19.913 1.00 83.06 90 LEU A C 1
ATOM 692 O O . LEU A 1 90 ? 9.444 -4.491 19.787 1.00 83.06 90 LEU A O 1
ATOM 696 N N . PHE A 1 91 ? 7.438 -3.464 19.923 1.00 82.00 91 PHE A N 1
ATOM 697 C CA . PHE A 1 91 ? 7.912 -2.081 19.878 1.00 82.00 91 PHE A CA 1
ATOM 698 C C . PHE A 1 91 ? 8.142 -1.444 21.253 1.00 82.00 91 PHE A C 1
ATOM 700 O O . PHE A 1 91 ? 8.491 -0.266 21.297 1.00 82.00 91 PHE A O 1
ATOM 707 N N . TYR A 1 92 ? 7.962 -2.166 22.365 1.00 82.38 92 TYR A N 1
ATOM 708 C CA . TYR A 1 92 ? 8.363 -1.628 23.668 1.00 82.38 92 TYR A CA 1
ATOM 709 C C . TYR A 1 92 ? 9.863 -1.314 23.686 1.00 82.38 92 TYR A C 1
ATOM 711 O O . TYR A 1 92 ? 10.659 -2.075 23.139 1.00 82.38 92 TYR A O 1
ATOM 719 N N . GLU A 1 93 ? 10.247 -0.182 24.280 1.00 81.00 93 GLU A N 1
ATOM 720 C CA . GLU A 1 93 ? 11.619 0.346 24.213 1.00 81.00 93 GLU A CA 1
ATOM 721 C C . GLU A 1 93 ? 12.674 -0.647 24.727 1.00 81.00 93 GLU A C 1
ATOM 723 O O . GLU A 1 93 ? 13.757 -0.760 24.150 1.00 81.00 93 GLU A O 1
ATOM 728 N N . ASP A 1 94 ? 12.342 -1.411 25.768 1.00 85.25 94 ASP A N 1
ATOM 729 C CA . ASP A 1 94 ? 13.186 -2.445 26.370 1.00 85.25 94 ASP A CA 1
ATOM 730 C C . ASP A 1 94 ? 13.367 -3.678 25.466 1.00 85.25 94 ASP A C 1
ATOM 732 O O . ASP A 1 94 ? 14.411 -4.335 25.506 1.00 85.25 94 ASP A O 1
ATOM 736 N N . LEU A 1 95 ? 12.390 -3.965 24.600 1.00 84.69 95 LEU A N 1
ATOM 737 C CA . LEU A 1 95 ? 12.420 -5.082 23.654 1.00 84.69 95 LEU A CA 1
ATOM 738 C C . LEU A 1 95 ? 12.926 -4.677 22.266 1.00 84.69 95 LEU A C 1
ATOM 740 O O . LEU A 1 95 ? 13.538 -5.499 21.580 1.00 84.69 95 LEU A O 1
ATOM 744 N N . PHE A 1 96 ? 12.712 -3.427 21.848 1.00 83.56 96 PHE A N 1
ATOM 745 C CA . PHE A 1 96 ? 12.881 -2.969 20.468 1.00 83.56 96 PHE A CA 1
ATOM 746 C C . PHE A 1 96 ? 14.267 -3.285 19.904 1.00 83.56 96 PHE A C 1
ATOM 748 O O . PHE A 1 96 ? 14.374 -3.837 18.809 1.00 83.56 96 PHE A O 1
ATOM 755 N N . ASN A 1 97 ? 15.332 -3.016 20.666 1.00 83.62 97 ASN A N 1
ATOM 756 C CA . ASN A 1 97 ? 16.704 -3.303 20.237 1.00 83.62 97 ASN A CA 1
ATOM 757 C C . ASN A 1 97 ? 16.938 -4.809 20.027 1.00 83.62 97 ASN A C 1
ATOM 759 O O . ASN A 1 97 ? 17.511 -5.221 19.017 1.00 83.62 97 ASN A O 1
ATOM 763 N N . SER A 1 98 ? 16.450 -5.651 20.943 1.00 84.69 98 SER A N 1
ATOM 764 C CA . SER A 1 98 ? 16.546 -7.112 20.819 1.00 84.69 98 SER A CA 1
ATOM 765 C C . SER A 1 98 ? 15.758 -7.621 19.606 1.00 84.69 98 SER A C 1
ATOM 767 O O . SER A 1 98 ? 16.268 -8.399 18.787 1.00 84.69 98 SER A O 1
ATOM 769 N N . THR A 1 99 ? 14.536 -7.118 19.423 1.00 80.31 99 THR A N 1
ATOM 770 C CA . THR A 1 99 ? 13.691 -7.460 18.280 1.00 80.31 99 THR A CA 1
ATOM 771 C C . THR A 1 99 ? 14.338 -7.012 16.964 1.00 80.31 99 THR A C 1
ATOM 773 O O . THR A 1 99 ? 14.397 -7.787 16.009 1.00 80.31 99 THR A O 1
ATOM 776 N N . PHE A 1 100 ? 14.915 -5.811 16.906 1.00 79.56 100 PHE A N 1
ATOM 777 C CA . PHE A 1 100 ? 15.632 -5.309 15.733 1.00 79.56 100 PHE A CA 1
ATOM 778 C C . PHE A 1 100 ? 16.824 -6.209 15.364 1.00 79.56 100 PHE A C 1
ATOM 780 O O . PHE A 1 100 ? 16.969 -6.617 14.210 1.00 79.56 100 PHE A O 1
ATOM 787 N N . HIS A 1 101 ? 17.640 -6.616 16.342 1.00 81.56 101 HIS A N 1
ATOM 788 C CA . HIS A 1 101 ? 18.814 -7.467 16.103 1.00 81.56 101 HIS A CA 1
ATOM 789 C C . HIS A 1 101 ? 18.489 -8.903 15.662 1.00 81.56 101 HIS A C 1
ATOM 791 O O . HIS A 1 101 ? 19.315 -9.549 15.001 1.00 81.56 101 HIS A O 1
ATOM 797 N N . THR A 1 102 ? 17.316 -9.430 16.019 1.00 81.12 102 THR A N 1
ATOM 798 C CA . THR A 1 102 ? 16.864 -10.781 15.634 1.00 81.12 102 THR A CA 1
ATOM 799 C C . THR A 1 102 ? 16.168 -10.813 14.266 1.00 81.12 102 THR A C 1
ATOM 801 O O . THR A 1 102 ? 16.153 -11.857 13.596 1.00 81.12 102 THR A O 1
ATOM 804 N N . ASN A 1 103 ? 15.684 -9.665 13.790 1.00 78.56 103 ASN A N 1
ATOM 805 C CA . ASN A 1 103 ? 14.985 -9.480 12.518 1.00 78.56 103 ASN A CA 1
ATOM 806 C C . ASN A 1 103 ? 15.926 -9.139 11.352 1.00 78.56 103 ASN A C 1
ATOM 808 O O . ASN A 1 103 ? 15.740 -8.190 10.597 1.00 78.56 103 ASN A O 1
ATOM 812 N N . ARG A 1 104 ? 16.950 -9.977 11.163 1.00 82.69 104 ARG A N 1
ATOM 813 C CA . ARG A 1 104 ? 18.059 -9.746 10.214 1.00 82.69 104 ARG A CA 1
ATOM 814 C C . ARG A 1 104 ? 17.703 -9.891 8.731 1.00 82.69 104 ARG A C 1
ATOM 816 O O . ARG A 1 104 ? 18.580 -9.781 7.880 1.00 82.69 104 ARG A O 1
ATOM 823 N N . ASN A 1 105 ? 16.458 -10.219 8.394 1.00 86.81 105 ASN A N 1
ATOM 824 C CA . ASN A 1 105 ? 16.043 -10.380 7.007 1.00 86.81 105 ASN A CA 1
ATOM 825 C C . ASN A 1 105 ? 14.595 -9.943 6.788 1.00 86.81 105 ASN A C 1
ATOM 827 O O . ASN A 1 105 ? 13.777 -9.935 7.705 1.00 86.81 105 ASN A O 1
ATOM 831 N N . LYS A 1 106 ? 14.291 -9.626 5.525 1.00 86.94 106 LYS A N 1
ATOM 832 C CA . LYS A 1 106 ? 12.980 -9.142 5.083 1.00 86.94 106 LYS A CA 1
ATOM 833 C C . LYS A 1 106 ? 11.831 -10.068 5.503 1.00 86.94 106 LYS A C 1
ATOM 835 O O . LYS A 1 106 ? 10.796 -9.576 5.928 1.00 86.94 106 LYS A O 1
ATOM 840 N N . THR A 1 107 ? 12.011 -11.385 5.410 1.00 88.81 107 THR A N 1
ATOM 841 C CA . THR A 1 107 ? 10.964 -12.359 5.752 1.00 88.81 107 THR A CA 1
ATOM 842 C C . THR A 1 107 ? 10.587 -12.291 7.226 1.00 88.81 107 THR A C 1
ATOM 844 O O . THR A 1 107 ? 9.403 -12.303 7.544 1.00 88.81 107 THR A O 1
ATOM 847 N N . ARG A 1 108 ? 11.574 -12.189 8.123 1.00 89.06 108 ARG A N 1
ATOM 848 C CA . ARG A 1 108 ? 11.314 -12.025 9.557 1.00 89.06 108 ARG A CA 1
ATOM 849 C C . ARG A 1 108 ? 10.654 -10.687 9.856 1.00 89.06 108 ARG A C 1
ATOM 851 O O . ARG A 1 108 ? 9.645 -10.681 10.542 1.00 89.06 108 ARG A O 1
ATOM 858 N N . VAL A 1 109 ? 11.129 -9.601 9.238 1.00 87.56 109 VAL A N 1
ATOM 859 C CA . VAL A 1 109 ? 10.501 -8.278 9.391 1.00 87.56 109 VAL A CA 1
ATOM 860 C C . VAL A 1 109 ? 9.025 -8.321 8.998 1.00 87.56 109 VAL A C 1
ATOM 862 O O . VAL A 1 109 ? 8.178 -7.865 9.758 1.00 87.56 109 VAL A O 1
ATOM 865 N N . ILE A 1 110 ? 8.705 -8.912 7.844 1.00 88.19 110 ILE A N 1
ATOM 866 C CA . ILE A 1 110 ? 7.315 -9.022 7.391 1.00 88.19 110 ILE A CA 1
ATOM 867 C C . ILE A 1 110 ? 6.488 -9.870 8.360 1.00 88.19 110 ILE A C 1
ATOM 869 O O . ILE A 1 110 ? 5.409 -9.465 8.777 1.00 88.19 110 ILE A O 1
ATOM 873 N N . ARG A 1 111 ? 7.001 -11.040 8.746 1.00 87.56 111 ARG A N 1
ATOM 874 C CA . ARG A 1 111 ? 6.299 -11.970 9.635 1.00 87.56 111 ARG A CA 1
ATOM 875 C C . ARG A 1 111 ? 6.043 -11.377 11.025 1.00 87.56 111 ARG A C 1
ATOM 877 O O . ARG A 1 111 ? 4.943 -11.527 11.538 1.00 87.56 111 ARG A O 1
ATOM 884 N N . ASP A 1 112 ? 7.049 -10.741 11.618 1.00 85.25 112 ASP A N 1
ATOM 885 C CA . ASP A 1 112 ? 7.042 -10.371 13.037 1.00 85.25 112 ASP A CA 1
ATOM 886 C C . ASP A 1 112 ? 6.515 -8.947 13.268 1.00 85.25 112 ASP A C 1
ATOM 888 O O . ASP A 1 112 ? 5.965 -8.668 14.330 1.00 85.25 112 ASP A O 1
ATOM 892 N N . PHE A 1 113 ? 6.648 -8.043 12.288 1.00 85.19 113 PHE A N 1
ATOM 893 C CA . PHE A 1 113 ? 6.300 -6.630 12.467 1.00 85.19 113 PHE A CA 1
ATOM 894 C C . PHE A 1 113 ? 5.198 -6.105 11.556 1.00 85.19 113 PHE A C 1
ATOM 896 O O . PHE A 1 113 ? 4.556 -5.128 11.942 1.00 85.19 113 PHE A O 1
ATOM 903 N N . SER A 1 114 ? 4.958 -6.679 10.368 1.00 87.12 114 SER A N 1
ATOM 904 C CA . SER A 1 114 ? 4.037 -6.043 9.410 1.00 87.12 114 SER A CA 1
ATOM 905 C C . SER A 1 114 ? 2.660 -5.791 10.005 1.00 87.12 114 SER A C 1
ATOM 907 O O . SER A 1 114 ? 2.165 -4.680 9.867 1.00 87.12 114 SER A O 1
ATOM 909 N N . GLN A 1 115 ? 2.088 -6.752 10.734 1.00 89.00 115 GLN A N 1
ATOM 910 C CA . GLN A 1 115 ? 0.761 -6.586 11.341 1.00 89.00 115 GLN A CA 1
ATOM 911 C C . GLN A 1 115 ? 0.753 -5.716 12.605 1.00 89.00 115 GLN A C 1
ATOM 913 O O . GLN A 1 115 ? -0.303 -5.224 12.994 1.00 89.00 115 GLN A O 1
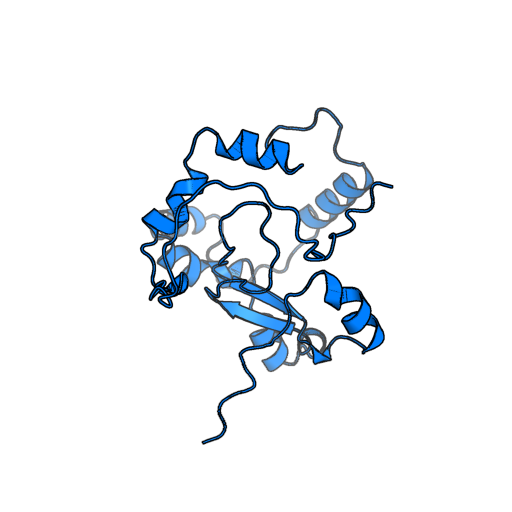ATOM 918 N N . LEU A 1 116 ? 1.914 -5.488 13.229 1.00 85.62 116 LEU A N 1
ATOM 919 C CA . LEU A 1 116 ? 2.041 -4.553 14.350 1.00 85.62 116 LEU A CA 1
ATOM 920 C C . LEU A 1 116 ? 2.030 -3.091 13.871 1.00 85.62 116 LEU A C 1
ATOM 922 O O . LEU A 1 116 ? 1.613 -2.210 14.614 1.00 85.62 116 LEU A O 1
ATOM 926 N N . ILE A 1 117 ? 2.490 -2.835 12.639 1.00 85.19 117 ILE A N 1
ATOM 927 C CA . ILE A 1 117 ? 2.510 -1.497 12.021 1.00 85.19 117 ILE A CA 1
ATOM 928 C C . ILE A 1 117 ? 1.254 -1.264 11.176 1.00 85.19 117 ILE A C 1
ATOM 930 O O . ILE A 1 117 ? 0.638 -0.203 11.239 1.00 85.19 117 ILE A O 1
ATOM 934 N N . VAL A 1 118 ? 0.896 -2.251 10.357 1.00 89.12 118 VAL A N 1
ATOM 935 C CA . VAL A 1 118 ? -0.228 -2.218 9.422 1.00 89.12 118 VAL A CA 1
ATOM 936 C C . VAL A 1 118 ? -1.106 -3.436 9.700 1.00 89.12 118 VAL A C 1
ATOM 938 O O . VAL A 1 118 ? -0.901 -4.496 9.104 1.00 89.12 118 VAL A O 1
ATOM 941 N N . PRO A 1 119 ? -2.061 -3.316 10.634 1.00 90.06 119 PRO A N 1
ATOM 942 C CA . PRO A 1 119 ? -3.000 -4.388 10.921 1.00 90.06 119 PRO A CA 1
ATOM 943 C C . PRO A 1 119 ? -3.799 -4.800 9.682 1.00 90.06 119 PRO A C 1
ATOM 945 O O . PRO A 1 119 ? -4.054 -3.981 8.794 1.00 90.06 119 PRO A O 1
ATOM 948 N N . SER A 1 120 ? -4.244 -6.055 9.666 1.00 94.44 120 SER A N 1
ATOM 949 C CA . SER A 1 120 ? -5.118 -6.558 8.609 1.00 94.44 120 SER A CA 1
ATOM 950 C C . SER A 1 120 ? -6.525 -5.962 8.752 1.00 94.44 120 SER A C 1
ATOM 952 O O . SER A 1 120 ? -7.228 -6.183 9.742 1.00 94.44 120 SER A O 1
ATOM 954 N N . ALA A 1 121 ? -6.924 -5.190 7.746 1.00 95.56 121 ALA A N 1
ATOM 955 C CA . ALA A 1 121 ? -8.279 -4.714 7.543 1.00 95.56 121 ALA A CA 1
ATOM 956 C C . ALA A 1 121 ? -9.276 -5.870 7.353 1.00 95.56 121 ALA A C 1
ATOM 958 O O . ALA A 1 121 ? -10.370 -5.797 7.905 1.00 95.56 121 ALA A O 1
ATOM 959 N N . GLU A 1 122 ? -8.909 -6.942 6.641 1.00 97.00 122 GLU A N 1
ATOM 960 C CA . GLU A 1 122 ? -9.780 -8.111 6.442 1.00 97.00 122 GLU A CA 1
ATOM 961 C C . GLU A 1 122 ? -9.992 -8.889 7.747 1.00 97.00 122 GLU A C 1
ATOM 963 O O . GLU A 1 122 ? -11.115 -9.284 8.058 1.00 97.00 122 GLU A O 1
ATOM 968 N N . VAL A 1 123 ? -8.952 -9.051 8.570 1.00 95.81 123 VAL A N 1
ATOM 969 C CA . VAL A 1 123 ? -9.103 -9.658 9.903 1.00 95.81 123 VAL A CA 1
ATOM 970 C C . VAL A 1 123 ? -9.996 -8.794 10.792 1.00 95.81 123 VAL A C 1
ATOM 972 O O . VAL A 1 123 ? -10.877 -9.319 11.472 1.00 95.81 123 VAL A O 1
ATOM 975 N N . PHE A 1 124 ? -9.830 -7.470 10.775 1.00 95.38 124 PHE A N 1
ATOM 976 C CA . PHE A 1 124 ? -10.726 -6.592 11.526 1.00 95.38 124 PHE A CA 1
ATOM 977 C C . PHE A 1 124 ? -12.172 -6.648 11.028 1.00 95.38 124 PHE A C 1
ATOM 979 O O . PHE A 1 124 ? -13.087 -6.645 11.853 1.00 95.38 124 PHE A O 1
ATOM 986 N N . ALA A 1 125 ? -12.386 -6.738 9.715 1.00 96.81 125 ALA A N 1
ATOM 987 C CA . ALA A 1 125 ? -13.705 -6.935 9.124 1.00 96.81 125 ALA A CA 1
ATOM 988 C C . ALA A 1 125 ? -14.364 -8.224 9.652 1.00 96.81 125 ALA A C 1
ATOM 990 O O . ALA A 1 125 ? -15.492 -8.180 10.142 1.00 96.81 125 ALA A O 1
ATOM 991 N N . ILE A 1 126 ? -13.617 -9.337 9.700 1.00 96.75 126 ILE A N 1
ATOM 992 C CA . ILE A 1 126 ? -14.065 -10.614 10.290 1.00 96.75 126 ILE A CA 1
ATOM 993 C C . ILE A 1 126 ? -14.467 -10.456 11.764 1.00 96.75 126 ILE A C 1
ATOM 995 O O . ILE A 1 126 ? -15.466 -11.027 12.198 1.00 96.75 126 ILE A O 1
ATOM 999 N N . TYR A 1 127 ? -13.725 -9.659 12.536 1.00 96.19 127 TYR A N 1
ATOM 1000 C CA . TYR A 1 127 ? -14.054 -9.356 13.934 1.00 96.19 127 TYR A CA 1
ATOM 1001 C C . TYR A 1 127 ? -15.208 -8.351 14.111 1.00 96.19 127 TYR A C 1
ATOM 1003 O O . TYR A 1 127 ? -15.539 -7.997 15.243 1.00 96.19 127 TYR A O 1
ATOM 1011 N N . GLY A 1 128 ? -15.848 -7.912 13.025 1.00 95.69 128 GLY A N 1
ATOM 1012 C CA . GLY A 1 128 ? -17.053 -7.082 13.054 1.00 95.69 128 GLY A CA 1
ATOM 1013 C C . GLY A 1 128 ? -16.828 -5.606 12.736 1.00 95.69 128 GLY A C 1
ATOM 1014 O O . GLY A 1 128 ? -17.764 -4.815 12.862 1.00 95.69 128 GLY A O 1
ATOM 1015 N N . ALA A 1 129 ? -15.631 -5.201 12.299 1.00 96.44 129 ALA A N 1
ATOM 1016 C CA . ALA A 1 129 ? -15.401 -3.857 11.771 1.00 96.44 129 ALA A CA 1
ATOM 1017 C C . ALA A 1 129 ? -15.979 -3.725 10.348 1.00 96.44 129 ALA A C 1
ATOM 1019 O O . ALA A 1 129 ? -15.240 -3.560 9.381 1.00 96.44 129 ALA A O 1
ATOM 1020 N N . THR A 1 130 ? -17.307 -3.771 10.219 1.00 95.69 130 THR A N 1
ATOM 1021 C CA . THR A 1 130 ? -18.037 -3.846 8.934 1.00 95.69 130 THR A CA 1
ATOM 1022 C C . THR A 1 130 ? -17.742 -2.697 7.966 1.00 95.69 130 THR A C 1
ATOM 1024 O O . THR A 1 130 ? -17.839 -2.849 6.752 1.00 95.69 130 THR A O 1
ATOM 1027 N N . ALA A 1 131 ? -17.298 -1.539 8.467 1.00 96.31 131 ALA A N 1
ATOM 1028 C CA . ALA A 1 131 ? -16.824 -0.441 7.620 1.00 96.31 131 ALA A CA 1
ATOM 1029 C C . ALA A 1 131 ? -15.625 -0.838 6.728 1.00 96.31 131 ALA A C 1
ATOM 1031 O O . ALA A 1 131 ? -15.380 -0.200 5.703 1.00 96.31 131 ALA A O 1
ATOM 1032 N N . LEU A 1 132 ? -14.886 -1.886 7.106 1.00 97.19 132 LEU A N 1
ATOM 1033 C CA . LEU A 1 132 ? -13.729 -2.411 6.385 1.00 97.19 132 LEU A CA 1
ATOM 1034 C C . LEU A 1 132 ? -14.090 -3.539 5.406 1.00 97.19 132 LEU A C 1
ATOM 1036 O O . LEU A 1 132 ? -13.223 -3.932 4.636 1.00 97.19 132 LEU A O 1
ATOM 1040 N N . ASP A 1 133 ? -15.343 -4.013 5.353 1.00 96.94 133 ASP A N 1
ATOM 1041 C CA . ASP A 1 133 ? -15.773 -5.088 4.430 1.00 96.94 133 ASP A CA 1
ATOM 1042 C C . ASP A 1 133 ? -15.542 -4.718 2.955 1.00 96.94 133 ASP A C 1
ATOM 1044 O O . ASP A 1 133 ? -15.302 -5.567 2.091 1.00 96.94 133 ASP A O 1
ATOM 1048 N N . CYS A 1 134 ? -15.585 -3.416 2.665 1.00 97.06 134 CYS A N 1
ATOM 1049 C CA . CYS A 1 134 ? -15.302 -2.862 1.348 1.00 97.06 134 CYS A CA 1
ATOM 1050 C C . CYS A 1 134 ? -13.819 -2.939 0.949 1.00 97.06 134 CYS A C 1
ATOM 1052 O O . CYS A 1 134 ? -13.492 -2.652 -0.205 1.00 97.06 134 CYS A O 1
ATOM 1054 N N . LEU A 1 135 ? -12.927 -3.307 1.871 1.00 97.88 135 LEU A N 1
ATOM 1055 C CA . LEU A 1 135 ? -11.496 -3.440 1.642 1.00 97.88 135 LEU A CA 1
ATOM 1056 C C . LEU A 1 135 ? -11.119 -4.892 1.334 1.00 97.88 135 LEU A C 1
ATOM 1058 O O . LEU A 1 135 ? -11.769 -5.848 1.759 1.00 97.88 135 LEU A O 1
ATOM 1062 N N . ILE A 1 136 ? -10.052 -5.036 0.560 1.00 96.81 136 ILE A N 1
ATOM 1063 C CA . ILE A 1 136 ? -9.422 -6.304 0.218 1.00 96.81 136 ILE A CA 1
ATOM 1064 C C . ILE A 1 136 ? -7.911 -6.149 0.325 1.00 96.81 136 ILE A C 1
ATOM 1066 O O . ILE A 1 136 ? -7.345 -5.118 -0.059 1.00 96.81 136 ILE A O 1
ATOM 1070 N N . GLU A 1 137 ? -7.260 -7.176 0.854 1.00 96.19 137 GLU A N 1
ATOM 1071 C CA . GLU A 1 137 ? -5.811 -7.230 0.974 1.00 96.19 137 GLU A CA 1
ATOM 1072 C C . GLU A 1 137 ? -5.201 -8.058 -0.150 1.00 96.19 137 GLU A C 1
ATOM 1074 O O . GLU A 1 137 ? -5.801 -8.984 -0.692 1.00 96.19 137 GLU A O 1
ATOM 1079 N N . SER A 1 138 ? -3.966 -7.724 -0.501 1.00 93.94 138 SER A N 1
ATOM 1080 C CA . SER A 1 138 ? -3.140 -8.539 -1.382 1.00 93.94 138 SER A CA 1
ATOM 1081 C C . SER A 1 138 ? -1.717 -8.569 -0.846 1.00 93.94 138 SER A C 1
ATOM 1083 O O . SER A 1 138 ? -1.131 -7.519 -0.565 1.00 93.94 138 SER A O 1
ATOM 1085 N N . THR A 1 139 ? -1.132 -9.759 -0.750 1.00 91.56 139 THR A N 1
ATOM 1086 C CA . THR A 1 139 ? 0.234 -9.949 -0.249 1.00 91.56 139 THR A CA 1
ATOM 1087 C C . THR A 1 139 ? 1.161 -10.412 -1.361 1.00 91.56 139 THR A C 1
ATOM 1089 O O . THR A 1 139 ? 0.893 -11.427 -2.001 1.00 91.56 139 THR A O 1
ATOM 1092 N N . ASN A 1 140 ? 2.276 -9.705 -1.564 1.00 89.69 140 ASN A N 1
ATOM 1093 C CA . ASN A 1 140 ? 3.287 -10.021 -2.580 1.00 89.69 140 ASN A CA 1
ATOM 1094 C C . ASN A 1 140 ? 2.719 -10.152 -4.013 1.00 89.69 140 ASN A C 1
ATOM 1096 O O . ASN A 1 140 ? 3.265 -10.873 -4.852 1.00 89.69 140 ASN A O 1
ATOM 1100 N N . GLU A 1 141 ? 1.633 -9.443 -4.321 1.00 89.25 141 GLU A N 1
ATOM 1101 C CA . GLU A 1 141 ? 1.021 -9.456 -5.648 1.00 89.25 141 GLU A CA 1
ATOM 1102 C C . GLU A 1 141 ? 1.558 -8.326 -6.529 1.00 89.25 141 GLU A C 1
ATOM 1104 O O . GLU A 1 141 ? 1.684 -7.170 -6.119 1.00 89.25 141 GLU A O 1
ATOM 1109 N N . GLY A 1 142 ? 1.882 -8.656 -7.780 1.00 87.12 142 GLY A N 1
ATOM 1110 C CA . GLY A 1 142 ? 2.263 -7.660 -8.773 1.00 87.12 142 GLY A CA 1
ATOM 1111 C C . GLY A 1 142 ? 1.070 -6.811 -9.207 1.00 87.12 142 GLY A C 1
ATOM 1112 O O . GLY A 1 142 ? 0.058 -7.340 -9.669 1.00 87.12 142 GLY A O 1
ATOM 1113 N N . TRP A 1 143 ? 1.208 -5.487 -9.161 1.00 87.38 143 TRP A N 1
ATOM 1114 C CA . TRP A 1 143 ? 0.177 -4.547 -9.606 1.00 87.38 143 TRP A CA 1
ATOM 1115 C C . TRP A 1 143 ? 0.120 -4.457 -11.141 1.00 87.38 143 TRP A C 1
ATOM 1117 O O . TRP A 1 143 ? 0.527 -3.466 -11.750 1.00 87.38 143 TRP A O 1
ATOM 1127 N N . ASN A 1 144 ? -0.379 -5.516 -11.782 1.00 83.19 144 ASN A N 1
ATOM 1128 C CA . ASN A 1 144 ? -0.396 -5.681 -13.244 1.00 83.19 144 ASN A CA 1
ATOM 1129 C C . ASN A 1 144 ? -1.253 -4.644 -13.983 1.00 83.19 144 ASN A C 1
ATOM 1131 O O . ASN A 1 144 ? -0.958 -4.317 -15.128 1.00 83.19 144 ASN A O 1
ATOM 1135 N N . ASN A 1 145 ? -2.283 -4.114 -13.322 1.00 80.81 145 ASN A N 1
ATOM 1136 C CA . ASN A 1 145 ? -3.194 -3.114 -13.886 1.00 80.81 145 ASN A CA 1
ATOM 1137 C C . ASN A 1 145 ? -2.824 -1.675 -13.485 1.00 80.81 145 ASN A C 1
ATOM 1139 O O . ASN A 1 145 ? -3.629 -0.767 -13.689 1.00 80.81 145 ASN A O 1
ATOM 1143 N N . SER A 1 146 ? -1.635 -1.470 -12.904 1.00 79.38 146 SER A N 1
ATOM 1144 C CA . SER A 1 146 ? -1.122 -0.141 -12.560 1.00 79.38 146 SER A CA 1
ATOM 1145 C C . SER A 1 146 ? -0.351 0.486 -13.721 1.00 79.38 146 SER A C 1
ATOM 1147 O O . SER A 1 146 ? 0.240 -0.210 -14.548 1.00 79.38 146 SER A O 1
ATOM 1149 N N . ILE A 1 147 ? -0.328 1.818 -13.764 1.00 80.12 147 ILE A N 1
ATOM 1150 C CA . ILE A 1 147 ? 0.561 2.581 -14.642 1.00 80.12 147 ILE A CA 1
ATOM 1151 C C . ILE A 1 147 ? 1.828 2.888 -13.833 1.00 80.12 147 ILE A C 1
ATOM 1153 O O . ILE A 1 147 ? 1.783 3.752 -12.955 1.00 80.12 147 ILE A O 1
ATOM 1157 N N . PRO A 1 148 ? 2.955 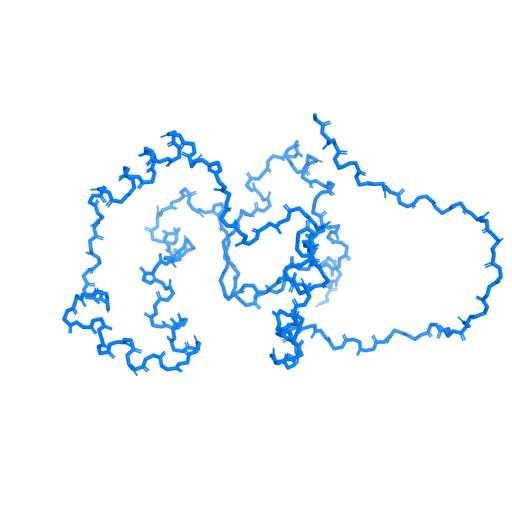2.197 -14.072 1.00 81.44 148 PRO A N 1
ATOM 1158 C CA . PRO A 1 148 ? 4.152 2.427 -13.283 1.00 81.44 148 PRO A CA 1
ATOM 1159 C C . PRO A 1 148 ? 4.808 3.764 -13.664 1.00 81.44 148 PRO A C 1
ATOM 1161 O O . PRO A 1 148 ? 4.842 4.153 -14.833 1.00 81.44 148 PRO A O 1
ATOM 1164 N N . VAL A 1 149 ? 5.364 4.463 -12.668 1.00 83.50 149 VAL A N 1
ATOM 1165 C CA . VAL A 1 149 ? 6.133 5.708 -12.876 1.00 83.50 149 VAL A CA 1
ATOM 1166 C C . VAL A 1 149 ? 7.385 5.432 -13.722 1.00 83.50 149 VAL A C 1
ATOM 1168 O O . VAL A 1 149 ? 7.751 6.213 -14.605 1.00 83.50 149 VAL A O 1
ATOM 1171 N N . THR A 1 150 ? 8.022 4.284 -13.482 1.00 85.62 150 THR A N 1
ATOM 1172 C CA . THR A 1 150 ? 9.187 3.783 -14.224 1.00 85.62 150 THR A CA 1
ATOM 1173 C C . THR A 1 150 ? 8.837 2.490 -14.969 1.00 85.62 150 THR A C 1
ATOM 1175 O O . THR A 1 150 ? 7.677 2.110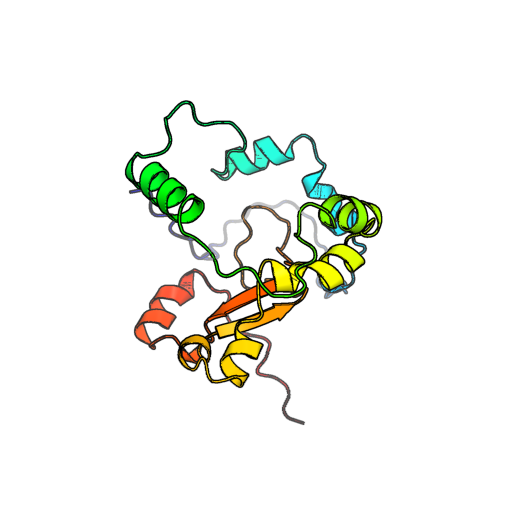 -15.060 1.00 85.62 150 THR A O 1
ATOM 1178 N N . LYS A 1 151 ? 9.819 1.795 -15.560 1.00 81.88 151 LYS A N 1
ATOM 1179 C CA . LYS A 1 151 ? 9.561 0.506 -16.233 1.00 81.88 151 LYS A CA 1
ATOM 1180 C C . LYS A 1 151 ? 9.251 -0.630 -15.252 1.00 81.88 151 LYS A C 1
ATOM 1182 O O . LYS A 1 151 ? 8.707 -1.651 -15.668 1.00 81.88 151 LYS A O 1
ATOM 1187 N N . THR A 1 152 ? 9.628 -0.488 -13.983 1.00 81.88 152 THR A N 1
ATOM 1188 C CA . THR A 1 152 ? 9.495 -1.565 -13.003 1.00 81.88 152 THR A CA 1
ATOM 1189 C C . THR A 1 152 ? 8.060 -1.649 -12.500 1.00 81.88 152 THR A C 1
ATOM 1191 O O . THR A 1 152 ? 7.517 -0.680 -11.972 1.00 81.88 152 THR A O 1
ATOM 1194 N N . ARG A 1 153 ? 7.447 -2.827 -12.655 1.00 83.38 153 ARG A N 1
ATOM 1195 C CA . ARG A 1 153 ? 6.113 -3.129 -12.127 1.00 83.38 153 ARG A CA 1
ATOM 1196 C C . ARG A 1 153 ? 6.159 -3.171 -10.589 1.00 83.38 153 ARG A C 1
ATOM 1198 O O . ARG A 1 153 ? 6.941 -3.964 -10.061 1.00 83.38 153 ARG A O 1
ATOM 1205 N N . PRO A 1 154 ? 5.313 -2.411 -9.872 1.00 86.44 154 PRO A N 1
ATOM 1206 C CA . PRO A 1 154 ? 5.201 -2.515 -8.421 1.00 86.44 154 PRO A CA 1
ATOM 1207 C C . PRO A 1 154 ? 4.748 -3.911 -7.975 1.00 86.44 154 PRO A C 1
ATOM 1209 O O . PRO A 1 154 ? 3.886 -4.528 -8.604 1.00 86.44 154 PRO A O 1
ATOM 1212 N N . GLN A 1 155 ? 5.333 -4.400 -6.884 1.00 90.06 155 GLN A N 1
ATOM 1213 C CA . GLN A 1 155 ? 4.947 -5.640 -6.205 1.00 90.06 155 GLN A CA 1
ATOM 1214 C C . GLN A 1 155 ? 5.149 -5.441 -4.695 1.00 90.06 155 GLN A C 1
ATOM 1216 O O . GLN A 1 155 ? 6.220 -5.770 -4.176 1.00 90.06 155 GLN A O 1
ATOM 1221 N N . PRO A 1 156 ? 4.193 -4.795 -4.006 1.00 89.75 156 PRO A N 1
ATOM 1222 C CA . PRO A 1 156 ? 4.267 -4.591 -2.563 1.00 89.75 156 PRO A CA 1
ATOM 1223 C C . PRO A 1 156 ? 4.208 -5.919 -1.806 1.00 89.75 156 PRO A C 1
ATOM 1225 O O . PRO A 1 156 ? 3.542 -6.856 -2.238 1.00 89.75 156 PRO A O 1
ATOM 1228 N N . ASP A 1 157 ? 4.858 -5.987 -0.644 1.00 90.06 157 ASP A N 1
ATOM 1229 C CA . ASP A 1 157 ? 4.733 -7.147 0.250 1.00 90.06 157 ASP A CA 1
ATOM 1230 C C . ASP A 1 157 ? 3.329 -7.255 0.851 1.00 90.06 157 ASP A C 1
ATOM 1232 O O . ASP A 1 157 ? 2.805 -8.354 1.011 1.00 90.06 157 ASP A O 1
ATOM 1236 N N . TYR A 1 158 ? 2.714 -6.105 1.117 1.00 93.06 158 TYR A N 1
ATOM 1237 C CA . TYR A 1 158 ? 1.343 -5.956 1.570 1.00 93.06 158 TYR A CA 1
ATOM 1238 C C . TYR A 1 158 ? 0.740 -4.719 0.909 1.00 93.06 158 TYR A C 1
ATOM 1240 O O . TYR A 1 158 ? 1.384 -3.667 0.840 1.00 93.06 158 TYR A O 1
ATOM 1248 N N . SER A 1 159 ? -0.497 -4.831 0.444 1.00 93.62 159 SER A N 1
ATOM 1249 C CA . SER A 1 159 ? -1.316 -3.685 0.074 1.00 93.62 159 SER A CA 1
ATOM 1250 C C . SER A 1 159 ? -2.770 -3.928 0.431 1.00 93.62 159 SER A C 1
ATOM 1252 O O . SER A 1 159 ? -3.249 -5.056 0.371 1.00 93.62 159 SER A O 1
ATOM 1254 N N . VAL A 1 160 ? -3.465 -2.841 0.749 1.00 95.00 160 VAL A N 1
ATOM 1255 C CA . VAL A 1 160 ? -4.912 -2.810 0.942 1.00 95.00 160 VAL A CA 1
ATOM 1256 C C . VAL A 1 160 ? -5.524 -1.918 -0.131 1.00 95.00 160 VAL A C 1
ATOM 1258 O O . VAL A 1 160 ? -4.975 -0.866 -0.470 1.00 95.00 160 VAL A O 1
ATOM 1261 N N . GLY A 1 161 ? -6.644 -2.353 -0.691 1.00 94.12 161 GLY A N 1
ATOM 1262 C CA . GLY A 1 161 ? -7.405 -1.605 -1.681 1.00 94.12 161 GLY A CA 1
ATOM 1263 C C . GLY A 1 161 ? -8.899 -1.769 -1.461 1.00 94.12 161 GLY A C 1
ATOM 1264 O O . GLY A 1 161 ? -9.334 -2.582 -0.653 1.00 94.12 161 GLY A O 1
ATOM 1265 N N . PHE A 1 162 ? -9.690 -0.992 -2.190 1.00 95.50 162 PHE A N 1
ATOM 1266 C CA . PHE A 1 162 ? -11.137 -1.171 -2.216 1.00 95.50 162 PHE A CA 1
ATOM 1267 C C . PHE A 1 162 ? -11.515 -2.284 -3.190 1.00 95.50 162 PHE A C 1
ATOM 1269 O O . PHE A 1 162 ? -10.961 -2.380 -4.290 1.00 95.50 162 PHE A O 1
ATOM 1276 N N . ARG A 1 163 ? -12.505 -3.086 -2.802 1.00 94.75 163 ARG A N 1
ATOM 1277 C CA . ARG A 1 163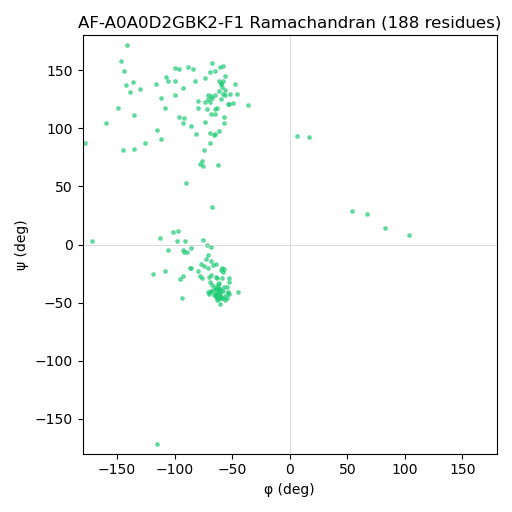 ? -13.205 -4.007 -3.697 1.00 94.75 163 ARG A CA 1
ATOM 1278 C C . ARG A 1 163 ? -13.882 -3.226 -4.821 1.00 94.75 163 ARG A C 1
ATOM 1280 O O . ARG A 1 163 ? -14.248 -2.063 -4.648 1.00 94.75 163 ARG A O 1
ATOM 1287 N N . GLN A 1 164 ? -14.078 -3.859 -5.976 1.00 91.88 164 GLN A N 1
ATOM 1288 C CA . GLN A 1 164 ? -14.730 -3.196 -7.108 1.00 91.88 164 GLN A CA 1
ATOM 1289 C C . GLN A 1 164 ? -16.174 -2.794 -6.760 1.00 91.88 164 GLN A C 1
ATOM 1291 O O . GLN A 1 164 ? -16.636 -1.731 -7.164 1.00 91.88 164 GLN A O 1
ATOM 1296 N N . GLU A 1 165 ? -16.845 -3.607 -5.946 1.00 94.12 165 GLU A N 1
ATOM 1297 C CA . GLU A 1 165 ? -18.218 -3.424 -5.472 1.00 94.12 165 GLU A CA 1
ATOM 1298 C C . GLU A 1 165 ? -18.364 -2.238 -4.504 1.00 94.12 165 GLU A C 1
ATOM 1300 O O . GLU A 1 165 ? -19.476 -1.774 -4.262 1.00 94.12 165 GLU A O 1
ATOM 1305 N N . ALA A 1 166 ? -17.254 -1.710 -3.972 1.00 95.50 166 ALA A N 1
ATOM 1306 C CA . ALA A 1 166 ? -17.258 -0.504 -3.145 1.00 95.50 166 ALA A CA 1
ATOM 1307 C C . ALA A 1 166 ? -17.511 0.775 -3.965 1.00 95.50 166 ALA A C 1
ATOM 1309 O O . ALA A 1 166 ? -17.753 1.842 -3.398 1.00 95.50 166 ALA A O 1
ATOM 1310 N N . PHE A 1 167 ? -17.432 0.685 -5.295 1.00 95.12 167 PHE A N 1
ATOM 1311 C CA . PHE A 1 167 ? -17.606 1.809 -6.200 1.00 95.12 167 PHE A CA 1
ATOM 1312 C C . PHE A 1 167 ? -18.953 1.741 -6.915 1.00 95.12 167 PHE A C 1
ATOM 1314 O O . PHE A 1 167 ? -19.395 0.700 -7.394 1.00 95.12 167 PHE A O 1
ATOM 1321 N N . THR A 1 168 ? -19.577 2.903 -7.065 1.00 96.31 168 THR A N 1
ATOM 1322 C CA . THR A 1 168 ? -20.713 3.085 -7.972 1.00 96.31 168 THR A CA 1
ATOM 1323 C C . THR A 1 168 ? -20.269 2.951 -9.429 1.00 96.31 168 THR A C 1
ATOM 1325 O O . THR A 1 168 ? -19.124 3.252 -9.771 1.00 96.31 168 THR A O 1
ATOM 1328 N N . GLU A 1 169 ? -21.200 2.613 -10.320 1.00 95.25 169 GLU A N 1
ATOM 1329 C CA . GLU A 1 169 ? -20.944 2.554 -11.766 1.00 95.25 169 GLU A CA 1
ATOM 1330 C C . GLU A 1 169 ? -20.322 3.860 -12.299 1.00 95.25 169 GLU A C 1
ATOM 1332 O O . GLU A 1 169 ? -19.325 3.848 -13.018 1.00 95.25 169 GLU A O 1
ATOM 1337 N N . THR A 1 170 ? -20.824 5.015 -11.854 1.00 96.44 170 THR A N 1
ATOM 1338 C CA . THR A 1 170 ? -20.269 6.328 -12.216 1.00 96.44 170 THR A CA 1
ATOM 1339 C C . THR A 1 170 ? -18.820 6.506 -11.749 1.00 96.44 170 THR A C 1
ATOM 1341 O O . THR A 1 170 ? -18.011 7.121 -12.447 1.00 96.44 170 THR A O 1
ATOM 1344 N N . GLN A 1 171 ? -18.462 6.000 -10.564 1.00 95.50 171 GLN A N 1
ATOM 1345 C CA . GLN A 1 171 ? -17.077 6.030 -10.083 1.00 95.50 171 GLN A CA 1
ATOM 1346 C C . GLN A 1 171 ? -16.191 5.084 -10.897 1.00 95.50 171 GLN A C 1
ATOM 1348 O O . GLN A 1 171 ? -15.093 5.483 -11.282 1.00 95.50 171 GLN A O 1
ATOM 1353 N N . LEU A 1 172 ? -16.674 3.886 -11.23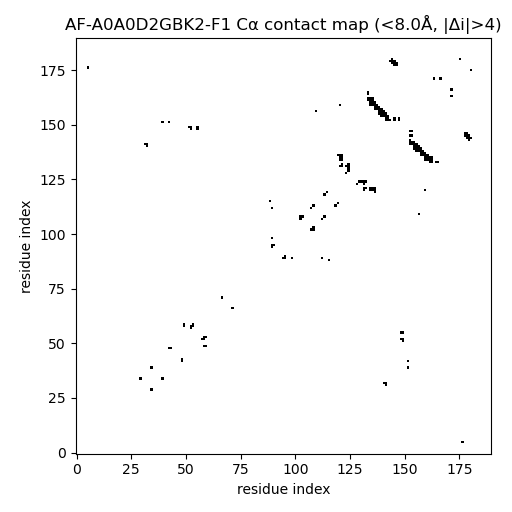5 1.00 92.75 172 LEU A N 1
ATOM 1354 C CA . LEU A 1 172 ? -15.949 2.938 -12.084 1.00 92.75 172 LEU A CA 1
ATOM 1355 C C . LEU A 1 172 ? -15.670 3.517 -13.477 1.00 92.75 172 LEU A C 1
ATOM 1357 O O . LEU A 1 172 ? -14.537 3.450 -13.951 1.00 92.75 172 LEU A O 1
ATOM 1361 N N . GLN A 1 173 ? -16.649 4.182 -14.095 1.00 91.88 173 GLN A N 1
ATOM 1362 C CA . GLN A 1 173 ? -16.467 4.869 -15.379 1.00 91.88 173 GLN A CA 1
ATOM 1363 C C . GLN A 1 173 ? -15.399 5.968 -15.308 1.00 91.88 173 GLN A C 1
ATOM 1365 O O . GLN A 1 173 ? -14.594 6.118 -16.227 1.00 91.88 173 GLN A O 1
ATOM 1370 N N . LYS A 1 174 ? -15.340 6.712 -14.196 1.00 93.25 174 LYS A N 1
ATOM 1371 C CA . LYS A 1 174 ? -14.292 7.721 -13.965 1.00 93.25 174 LYS A CA 1
ATOM 1372 C C . LYS A 1 174 ? -12.914 7.104 -13.737 1.00 93.25 174 LYS A C 1
ATOM 1374 O O . LYS A 1 174 ? -11.917 7.719 -14.107 1.00 93.25 174 LYS A O 1
ATOM 1379 N N . LEU A 1 175 ? -12.849 5.919 -13.132 1.00 89.00 175 LEU A N 1
ATOM 1380 C CA . LEU A 1 175 ? -11.598 5.201 -12.885 1.00 89.00 175 LEU A CA 1
ATOM 1381 C C . LEU A 1 175 ? -11.072 4.494 -14.140 1.00 89.00 175 LEU A C 1
ATOM 1383 O O . LEU A 1 175 ? -9.860 4.343 -14.270 1.00 89.00 175 LEU A O 1
ATOM 1387 N N . GLN A 1 176 ? -11.945 4.123 -15.083 1.00 85.88 176 GLN A N 1
ATOM 1388 C CA . GLN A 1 176 ? -11.608 3.356 -16.289 1.00 85.88 176 GLN A CA 1
ATOM 1389 C C . GLN A 1 176 ? -10.340 3.827 -17.039 1.00 85.88 176 GLN A C 1
ATOM 1391 O O . GLN A 1 176 ? -9.570 2.971 -17.466 1.00 85.88 176 GLN A O 1
ATOM 1396 N N . PRO A 1 177 ? -10.053 5.135 -17.215 1.00 84.00 177 PRO A N 1
ATOM 1397 C CA . PRO A 1 177 ? -8.838 5.576 -17.908 1.00 84.00 177 PRO A CA 1
ATOM 1398 C C . PRO A 1 177 ? -7.529 5.260 -17.165 1.00 84.00 177 PRO A C 1
ATOM 1400 O O . PRO A 1 177 ? -6.458 5.323 -17.771 1.00 84.00 177 PRO A O 1
ATOM 1403 N N . PHE A 1 178 ? -7.606 4.967 -15.865 1.00 80.94 178 PHE A N 1
ATOM 1404 C CA . PHE A 1 178 ? -6.466 4.789 -14.965 1.00 80.94 178 PHE A CA 1
ATOM 1405 C C . PHE A 1 178 ? -6.239 3.333 -14.551 1.00 80.94 178 PHE A C 1
ATOM 1407 O O . PHE A 1 178 ? -5.119 2.978 -14.189 1.00 80.94 178 PHE A O 1
ATOM 1414 N N . VAL A 1 179 ? -7.273 2.491 -14.621 1.00 74.50 179 VAL A N 1
ATOM 1415 C CA . VAL A 1 179 ? -7.173 1.045 -14.381 1.00 74.50 179 VAL A CA 1
ATOM 1416 C C . VAL A 1 179 ? -7.101 0.287 -15.706 1.00 74.50 179 VAL A C 1
ATOM 1418 O O . VAL A 1 179 ? -7.921 0.487 -16.600 1.00 74.50 179 VAL A O 1
ATOM 1421 N N . GLY A 1 180 ? -6.104 -0.593 -15.846 1.00 67.00 180 GLY A N 1
ATOM 1422 C CA . GLY A 1 180 ? -5.989 -1.478 -17.010 1.00 67.00 180 GLY A CA 1
ATOM 1423 C C . GLY A 1 180 ? -7.254 -2.325 -17.212 1.00 67.00 180 GLY A C 1
ATOM 1424 O O . GLY A 1 180 ? -7.898 -2.734 -16.249 1.00 67.00 180 GLY A O 1
ATOM 1425 N N . SER A 1 181 ? -7.636 -2.595 -18.463 1.00 61.34 181 SER A N 1
ATOM 1426 C CA . SER A 1 181 ? -8.820 -3.406 -18.766 1.00 61.34 181 SER A CA 1
ATOM 1427 C C . SER A 1 181 ? -8.650 -4.851 -18.283 1.00 61.34 181 SER A C 1
ATOM 1429 O O . SER A 1 181 ? -7.686 -5.511 -18.665 1.00 61.34 181 SER A O 1
ATOM 1431 N N . ASN A 1 182 ? -9.634 -5.365 -17.532 1.00 52.84 182 ASN A N 1
ATOM 1432 C CA . ASN A 1 182 ? -9.714 -6.732 -16.984 1.00 52.84 182 ASN A CA 1
ATOM 1433 C C . ASN A 1 182 ? -9.884 -7.850 -18.045 1.00 52.84 182 ASN A C 1
ATOM 1435 O O . ASN A 1 182 ? -10.512 -8.879 -17.790 1.00 52.84 182 ASN A O 1
ATOM 1439 N N . GLN A 1 183 ? -9.333 -7.693 -19.248 1.00 41.38 183 GLN A N 1
ATOM 1440 C CA . GLN A 1 183 ? -9.348 -8.735 -20.275 1.00 41.38 183 GLN A CA 1
ATOM 1441 C C . GLN A 1 183 ? -8.282 -9.801 -19.969 1.00 41.38 183 GLN A C 1
ATOM 1443 O O . GLN A 1 183 ? -7.264 -9.863 -20.646 1.00 41.38 183 GLN A O 1
ATOM 1448 N N . SER A 1 184 ? -8.465 -10.610 -18.918 1.00 40.50 184 SER A N 1
ATOM 1449 C CA . SER A 1 184 ? -7.803 -11.934 -18.809 1.00 40.50 184 SER A CA 1
ATOM 1450 C C . SER A 1 184 ? -8.247 -12.844 -17.650 1.00 40.50 184 SER A C 1
ATOM 1452 O O . SER A 1 184 ? -7.711 -13.944 -17.548 1.00 40.50 184 SER A O 1
ATOM 1454 N N . ARG A 1 185 ? -9.231 -12.494 -16.801 1.00 38.59 185 ARG A N 1
ATOM 1455 C CA . ARG A 1 185 ? -9.683 -13.411 -15.719 1.00 38.59 185 ARG A CA 1
ATOM 1456 C C . ARG A 1 185 ? -11.095 -13.996 -15.833 1.00 38.59 185 ARG A C 1
ATOM 1458 O O . ARG A 1 185 ? -11.492 -14.742 -14.950 1.00 38.59 185 ARG A O 1
ATOM 1465 N N . LEU A 1 186 ? -11.811 -13.761 -16.935 1.00 33.28 186 LEU A N 1
ATOM 1466 C CA . LEU A 1 186 ? -13.137 -14.364 -17.183 1.00 33.28 186 LEU A CA 1
ATOM 1467 C C . LEU A 1 186 ? -13.139 -15.556 -18.156 1.00 33.28 186 LEU A C 1
ATOM 1469 O O . LEU A 1 186 ? -14.202 -16.036 -18.534 1.00 33.28 186 LEU A O 1
ATOM 1473 N N . SER A 1 187 ? -11.979 -16.096 -18.534 1.00 31.36 187 SER A N 1
ATOM 1474 C CA . SER A 1 187 ? -11.913 -17.351 -19.288 1.00 31.36 187 SER A CA 1
ATOM 1475 C C . SER A 1 187 ? -11.305 -18.452 -18.430 1.00 31.36 187 SER A C 1
ATOM 1477 O O . SER A 1 187 ? -10.084 -18.608 -18.413 1.00 31.36 187 SER A O 1
ATOM 1479 N N . LYS A 1 188 ? -12.160 -19.182 -17.712 1.00 29.38 188 LYS A N 1
ATOM 1480 C CA . LYS A 1 188 ? -12.083 -20.642 -17.527 1.00 29.38 188 LYS A CA 1
ATOM 1481 C C . LYS A 1 188 ? -13.273 -21.123 -16.684 1.00 29.38 188 LYS A C 1
ATOM 1483 O O . LYS A 1 188 ? -13.158 -21.224 -15.468 1.00 29.38 188 LYS A O 1
ATOM 1488 N N . PRO A 1 189 ? -14.411 -21.427 -17.322 1.00 34.34 189 PRO A N 1
ATOM 1489 C CA . PRO A 1 189 ? -15.310 -22.459 -16.848 1.00 34.34 189 PRO A CA 1
ATOM 1490 C C . PRO A 1 189 ? -14.921 -23.781 -17.528 1.00 34.34 189 PRO A C 1
ATOM 1492 O O . PRO A 1 189 ? -15.113 -23.916 -18.735 1.00 34.34 189 PRO A O 1
ATOM 1495 N N . VAL A 1 190 ? -14.346 -24.720 -16.774 1.00 40.97 190 VAL A N 1
ATOM 1496 C CA . VAL A 1 190 ? -14.504 -26.176 -16.960 1.00 40.97 190 VAL A CA 1
ATOM 1497 C C . VAL A 1 190 ? -14.452 -26.796 -15.575 1.00 40.97 190 VAL A C 1
ATOM 1499 O O . VAL A 1 190 ? -13.484 -26.468 -14.852 1.00 40.97 190 VAL A O 1
#

Mean predicted aligned error: 13.9 Å

Foldseek 3Di:
DDDPPPDDDDDDDDDDDDDDDDDDDPPPPPDVLPDDPCVLCVLVPPPCNQVLLVVLVHHPDDDPDDDDPVRVVVVVCVVPDDDPQPPPDCPDPVNVVVLVVVCPDPVSCCVRPVCVVPNDLVVVVVVPPVVSVQKDKDAQDFPPFADDSDPRTDGHRIDMDGDPVVDDPVVCVVCVVGGHDPPPDPPDDD